Protein AF-A0AAI8BE90-F1 (afdb_monomer)

Solvent-accessible surface area (backbone atoms only — not comparable to full-atom values): 17358 Å² total; per-residue (Å²): 131,84,88,80,75,92,74,86,78,87,84,79,87,85,73,92,76,76,80,70,52,75,71,51,53,95,86,49,49,71,52,74,75,42,80,37,82,96,74,71,30,34,37,30,45,29,74,42,22,45,25,37,36,35,32,60,51,100,87,66,49,79,80,46,78,43,82,76,45,76,31,67,56,52,53,52,54,41,48,54,37,39,74,72,71,39,55,44,61,59,28,13,56,73,58,64,44,57,59,70,58,21,54,55,49,50,64,72,71,40,87,81,83,62,68,67,52,73,66,56,48,51,54,53,52,51,54,51,48,52,41,39,70,74,27,60,81,93,46,14,60,59,51,26,37,70,76,37,51,67,58,50,54,50,36,59,69,56,40,38,71,61,44,53,53,55,46,57,73,57,46,58,80,68,74,63,57,72,64,64,55,51,51,46,48,52,36,38,53,51,25,42,54,57,42,65,70,37,81,77,72,50,73,40,38,58,68,55,30,54,52,55,47,20,70,90,48,98,60,78,57,75,60,70,84,38,68,69,52,50,50,51,43,55,76,64,34,56,55,68,68,61,43,50,52,56,44,49,53,53,46,54,64,73,43,60,73,52,95,59,88,42,74,66,57,50,25,60,76,68,72,50,63,72,91,75,55,53,72,68,58,49,50,53,50,52,54,53,61,66,49,86,88,94

Organism: NCBI:txid342113

pLDDT: mean 80.42, std 15.87, range [28.69, 95.19]

Nearest PDB structures (foldseek):
  6em1-assembly1_5  TM=5.873E-01  e=5.310E-01  Saccharomyces cerevisiae S288C
  6en7-assembly1_A  TM=5.658E-01  e=1.304E+00  Saccharomyces cerevisiae
  5a9q-assembly1_7  TM=5.787E-01  e=2.460E+00  Homo sapiens
  7fik-assembly1_h  TM=5.485E-01  e=2.594E+00  Xenopus laevis
  5vhf-assembly1_Y  TM=2.271E-01  e=8.751E+00  Homo sapiens

Structure (mmCIF, N/CA/C/O backbone):
data_AF-A0AAI8BE90-F1
#
_entry.id   AF-A0AAI8BE90-F1
#
loop_
_atom_site.group_PDB
_atom_site.id
_atom_site.type_symbol
_atom_site.label_atom_id
_atom_site.label_alt_id
_atom_site.label_comp_id
_atom_site.label_asym_id
_atom_site.label_entity_id
_atom_site.label_seq_id
_atom_site.pdbx_PDB_ins_code
_atom_site.Cartn_x
_atom_site.Cartn_y
_atom_site.Cartn_z
_atom_site.occupancy
_atom_site.B_iso_or_equiv
_atom_site.auth_seq_id
_atom_site.auth_comp_id
_atom_site.auth_asym_id
_atom_site.auth_atom_id
_atom_site.pdbx_PDB_model_num
ATOM 1 N N . MET A 1 1 ? 13.732 -45.226 9.144 1.00 36.88 1 MET A N 1
ATOM 2 C CA . MET A 1 1 ? 13.270 -46.552 8.682 1.00 36.88 1 MET A CA 1
ATOM 3 C C . MET A 1 1 ? 11.913 -46.783 9.321 1.00 36.88 1 MET A C 1
ATOM 5 O O . MET A 1 1 ? 11.859 -46.588 10.532 1.00 36.88 1 MET A O 1
ATOM 9 N N . PRO A 1 2 ? 10.829 -47.090 8.588 1.00 35.31 2 PRO A N 1
ATOM 10 C CA . PRO A 1 2 ? 10.709 -47.495 7.174 1.00 35.31 2 PRO A CA 1
ATOM 11 C C . PRO A 1 2 ? 10.565 -46.255 6.263 1.00 35.31 2 PRO A C 1
ATOM 13 O O . PRO A 1 2 ? 10.204 -45.191 6.750 1.00 35.31 2 PRO A O 1
ATOM 16 N N . ASP A 1 3 ? 10.976 -46.180 5.001 1.00 34.34 3 ASP A N 1
ATOM 17 C CA . ASP A 1 3 ? 11.037 -47.109 3.864 1.00 34.34 3 ASP A CA 1
ATOM 18 C C . ASP A 1 3 ? 9.672 -47.415 3.226 1.00 34.34 3 ASP A C 1
ATOM 20 O O . ASP A 1 3 ? 8.989 -48.372 3.572 1.00 34.34 3 ASP A O 1
ATOM 24 N N . HIS A 1 4 ? 9.277 -46.557 2.278 1.00 30.44 4 HIS A N 1
ATOM 25 C CA . HIS A 1 4 ? 8.306 -46.883 1.238 1.00 30.44 4 HIS A CA 1
ATOM 26 C C . HIS A 1 4 ? 8.677 -46.177 -0.073 1.00 30.44 4 HIS A C 1
ATOM 28 O O . HIS A 1 4 ? 8.283 -45.049 -0.355 1.00 30.44 4 HIS A O 1
ATOM 34 N N . ALA A 1 5 ? 9.442 -46.918 -0.871 1.00 28.80 5 ALA A N 1
ATOM 35 C CA . ALA A 1 5 ? 9.150 -47.217 -2.267 1.00 28.80 5 ALA A CA 1
ATOM 36 C C . ALA A 1 5 ? 8.879 -46.035 -3.217 1.00 28.80 5 ALA A C 1
ATOM 38 O O . ALA A 1 5 ? 7.747 -45.613 -3.456 1.00 28.80 5 ALA A O 1
ATOM 39 N N . SER A 1 6 ? 9.948 -45.649 -3.911 1.00 36.47 6 SER A N 1
ATOM 40 C CA . SER A 1 6 ? 10.039 -45.646 -5.375 1.00 36.47 6 SER A CA 1
ATOM 41 C C . SER A 1 6 ? 8.781 -46.152 -6.101 1.00 36.47 6 SER A C 1
ATOM 43 O O . SER A 1 6 ? 8.619 -47.346 -6.351 1.00 36.47 6 SER A O 1
ATOM 45 N N . ARG A 1 7 ? 7.912 -45.232 -6.526 1.00 29.09 7 ARG A N 1
ATOM 46 C CA . ARG A 1 7 ? 6.954 -45.480 -7.610 1.00 29.09 7 ARG A CA 1
ATOM 47 C C . ARG A 1 7 ? 7.313 -44.596 -8.789 1.00 29.09 7 ARG A C 1
ATOM 49 O O . ARG A 1 7 ? 6.856 -43.464 -8.910 1.00 29.09 7 ARG A O 1
ATOM 56 N N . GLY A 1 8 ? 8.130 -45.158 -9.676 1.00 34.59 8 GLY A N 1
ATOM 57 C CA . GLY A 1 8 ? 8.221 -44.678 -11.043 1.00 34.59 8 GLY A CA 1
ATOM 58 C C . GLY A 1 8 ? 6.841 -44.754 -11.693 1.00 34.59 8 GLY A C 1
ATOM 59 O O . GLY A 1 8 ? 6.228 -45.818 -11.739 1.00 34.59 8 GLY A O 1
ATOM 60 N N . ARG A 1 9 ? 6.358 -43.625 -12.206 1.00 30.97 9 ARG A N 1
ATOM 61 C CA . ARG A 1 9 ? 5.299 -43.601 -13.212 1.00 30.97 9 ARG A CA 1
ATOM 62 C C . ARG A 1 9 ? 5.909 -43.115 -14.517 1.00 30.97 9 ARG A C 1
ATOM 64 O O . ARG A 1 9 ? 6.047 -41.922 -14.757 1.00 30.97 9 ARG A O 1
ATOM 71 N N . ARG A 1 10 ? 6.297 -44.089 -15.344 1.00 34.06 10 ARG A N 1
ATOM 72 C CA . ARG A 1 10 ? 6.271 -43.943 -16.801 1.00 34.06 10 ARG A CA 1
ATOM 73 C C . ARG A 1 10 ? 4.798 -43.863 -17.195 1.00 34.06 10 ARG A C 1
ATOM 75 O O . ARG A 1 10 ? 4.020 -44.696 -16.739 1.00 34.06 10 ARG A O 1
ATOM 82 N N . GLY A 1 11 ? 4.433 -42.882 -18.010 1.00 28.69 11 GLY A N 1
ATOM 83 C CA . GLY A 1 11 ? 3.082 -42.779 -18.561 1.00 28.69 11 GLY A CA 1
ATOM 84 C C . GLY A 1 11 ? 2.596 -41.345 -18.710 1.00 28.69 11 GLY A C 1
ATOM 85 O O . GLY A 1 11 ? 1.702 -40.933 -17.987 1.00 28.69 11 GLY A O 1
ATOM 86 N N . ALA A 1 12 ? 3.198 -40.609 -19.643 1.00 32.50 12 ALA A N 1
ATOM 87 C CA . ALA A 1 12 ? 2.554 -39.513 -20.368 1.00 32.50 12 ALA A CA 1
ATOM 88 C C . ALA A 1 12 ? 3.349 -39.262 -21.661 1.00 32.50 12 ALA A C 1
ATOM 90 O O . ALA A 1 12 ? 3.895 -38.186 -21.892 1.00 32.50 12 ALA A O 1
ATOM 91 N N . ASP A 1 13 ? 3.474 -40.311 -22.478 1.00 37.03 13 ASP A N 1
ATOM 92 C CA . ASP A 1 13 ? 3.663 -40.125 -23.913 1.00 37.03 13 ASP A CA 1
ATOM 93 C C . ASP A 1 13 ? 2.278 -39.788 -24.472 1.00 37.03 13 ASP A C 1
ATOM 95 O O . ASP A 1 13 ? 1.331 -40.550 -24.277 1.00 37.03 13 ASP A O 1
ATOM 99 N N . GLY A 1 14 ? 2.120 -38.592 -25.035 1.00 32.66 14 GLY A N 1
ATOM 100 C CA . GLY A 1 14 ? 0.795 -38.105 -25.427 1.00 32.66 14 GLY A CA 1
ATOM 101 C C . GLY A 1 14 ? 0.579 -36.602 -25.315 1.00 32.66 14 GLY A C 1
ATOM 102 O O . GLY A 1 14 ? -0.479 -36.185 -24.859 1.00 32.66 14 GLY A O 1
ATOM 103 N N . ARG A 1 15 ? 1.577 -35.800 -25.709 1.00 34.59 15 ARG A N 1
ATOM 104 C CA . ARG A 1 15 ? 1.440 -34.615 -26.582 1.00 34.59 15 ARG A CA 1
ATOM 105 C C . ARG A 1 15 ? 2.752 -33.831 -26.601 1.00 34.59 15 ARG A C 1
ATOM 107 O O . ARG A 1 15 ? 3.031 -32.997 -25.742 1.00 34.59 15 ARG A O 1
ATOM 114 N N . ARG A 1 16 ? 3.547 -34.065 -27.652 1.00 41.44 16 ARG A N 1
ATOM 115 C CA . ARG A 1 16 ? 4.570 -33.131 -28.147 1.00 41.44 16 ARG A CA 1
ATOM 116 C C . ARG A 1 16 ? 3.883 -31.851 -28.663 1.00 41.44 16 ARG A C 1
ATOM 118 O O . ARG A 1 16 ? 3.911 -31.560 -29.851 1.00 41.44 16 ARG A O 1
ATOM 125 N N . GLU A 1 17 ? 3.224 -31.084 -27.799 1.00 41.12 17 GLU A N 1
ATOM 126 C CA . GLU A 1 17 ? 2.626 -29.796 -28.174 1.00 41.12 17 GLU A CA 1
ATOM 127 C C . GLU A 1 17 ? 3.685 -28.681 -28.063 1.00 41.12 17 GLU A C 1
ATOM 129 O O . GLU A 1 17 ? 3.895 -28.041 -27.026 1.00 41.12 17 GLU A O 1
ATOM 134 N N . ALA A 1 18 ? 4.410 -28.538 -29.179 1.00 45.31 18 ALA A N 1
ATOM 135 C CA . ALA A 1 18 ? 5.251 -27.429 -29.630 1.00 45.31 18 ALA A CA 1
ATOM 136 C C . ALA A 1 18 ? 5.768 -26.461 -28.543 1.00 45.31 18 ALA A C 1
ATOM 138 O O . ALA A 1 18 ? 5.161 -25.450 -28.167 1.00 45.31 18 ALA A O 1
ATOM 139 N N . LEU A 1 19 ? 6.995 -26.727 -28.099 1.00 50.78 19 LEU A N 1
ATOM 140 C CA . LEU A 1 19 ? 7.864 -25.778 -27.402 1.00 50.78 19 LEU A CA 1
ATOM 141 C C . LEU A 1 19 ? 8.939 -25.237 -28.349 1.00 50.78 19 LEU A C 1
ATOM 143 O O . LEU A 1 19 ? 10.120 -25.182 -28.018 1.00 50.78 19 LEU A O 1
ATOM 147 N N . THR A 1 20 ? 8.552 -24.818 -29.549 1.00 57.44 20 THR A N 1
ATOM 148 C CA . THR A 1 20 ? 9.517 -24.357 -30.547 1.00 57.44 20 THR A CA 1
ATOM 149 C C . THR A 1 20 ? 9.872 -22.896 -30.292 1.00 57.44 20 THR A C 1
ATOM 151 O O . THR A 1 20 ? 9.371 -21.975 -30.937 1.00 57.44 20 THR A O 1
ATOM 154 N N . GLY A 1 21 ? 10.760 -22.648 -29.326 1.00 64.06 21 GLY A N 1
ATOM 155 C CA . GLY A 1 21 ? 11.560 -21.426 -29.402 1.00 64.06 21 GLY A CA 1
ATOM 156 C C . GLY A 1 21 ? 12.238 -21.375 -30.780 1.00 64.06 21 GLY A C 1
ATOM 157 O O . GLY A 1 21 ? 12.597 -22.422 -31.307 1.00 64.06 21 GLY A O 1
ATOM 158 N N . LYS A 1 22 ? 12.412 -20.197 -31.390 1.00 82.25 22 LYS A N 1
ATOM 159 C CA . LYS A 1 22 ? 12.878 -20.081 -32.791 1.00 82.25 22 LYS A CA 1
ATOM 160 C C . LYS A 1 22 ? 14.209 -20.791 -33.111 1.00 82.25 22 LYS A C 1
ATOM 162 O O . LYS A 1 22 ? 14.503 -21.005 -34.277 1.00 82.25 22 LYS A O 1
ATOM 167 N N . LEU A 1 23 ? 15.019 -21.127 -32.102 1.00 86.19 23 LEU A N 1
ATOM 168 C CA . LEU A 1 23 ? 16.282 -21.871 -32.249 1.00 86.19 23 LEU A CA 1
ATOM 169 C C . LEU A 1 23 ? 16.210 -23.335 -31.770 1.00 86.19 23 LEU A C 1
ATOM 171 O O . LEU A 1 23 ? 17.255 -23.960 -31.549 1.00 86.19 23 LEU A O 1
ATOM 175 N N . HIS A 1 24 ? 15.003 -23.845 -31.531 1.00 86.69 24 HIS A N 1
ATOM 176 C CA . HIS A 1 24 ? 14.739 -25.239 -31.189 1.00 86.69 24 HIS A CA 1
ATOM 177 C C . HIS A 1 24 ? 14.898 -26.121 -32.432 1.00 86.69 24 HIS A C 1
ATOM 179 O O . HIS A 1 24 ? 14.513 -25.728 -33.530 1.00 86.69 24 HIS A O 1
ATOM 185 N N . ARG A 1 25 ? 15.505 -27.287 -32.246 1.00 88.19 25 ARG A N 1
ATOM 186 C CA . ARG A 1 25 ? 15.774 -28.314 -33.255 1.00 88.19 25 ARG A CA 1
ATOM 187 C C . ARG A 1 25 ? 15.107 -29.609 -32.811 1.00 88.19 25 ARG A C 1
ATOM 189 O O . ARG A 1 25 ? 14.915 -29.798 -31.617 1.00 88.19 25 ARG A O 1
ATOM 196 N N . ASP A 1 26 ? 14.867 -30.533 -33.731 1.00 84.38 26 ASP A N 1
ATOM 197 C CA . ASP A 1 26 ? 14.163 -31.790 -33.424 1.00 84.38 26 ASP A CA 1
ATOM 198 C C . ASP A 1 26 ? 14.888 -32.673 -32.396 1.00 84.38 26 ASP A C 1
ATOM 200 O O . ASP A 1 26 ? 14.259 -33.432 -31.665 1.00 84.38 26 ASP A O 1
ATOM 204 N N . ALA A 1 27 ? 16.215 -32.548 -32.310 1.00 85.94 27 ALA A N 1
ATOM 205 C CA . ALA A 1 27 ? 17.033 -33.238 -31.314 1.00 85.94 27 ALA A CA 1
ATOM 206 C C . ALA A 1 27 ? 17.027 -32.558 -29.929 1.00 85.94 27 ALA A C 1
ATOM 208 O O . ALA A 1 27 ? 17.604 -33.095 -28.981 1.00 85.94 27 ALA A O 1
ATOM 209 N N . ASP A 1 28 ? 16.438 -31.365 -29.798 1.00 85.94 28 ASP A N 1
ATOM 210 C CA . ASP A 1 28 ? 16.412 -30.654 -28.529 1.00 85.94 28 ASP A CA 1
ATOM 211 C C . ASP A 1 28 ? 15.308 -31.199 -27.623 1.00 85.94 28 ASP A C 1
ATOM 213 O O . ASP A 1 28 ? 14.119 -31.106 -27.912 1.00 85.94 28 ASP A O 1
ATOM 217 N N . ASN A 1 29 ? 15.707 -31.674 -26.450 1.00 85.62 29 ASN A N 1
ATOM 218 C CA . ASN A 1 29 ? 14.791 -32.179 -25.437 1.00 85.62 29 ASN A CA 1
ATOM 219 C C . ASN A 1 29 ? 14.757 -31.273 -24.203 1.00 85.62 29 ASN A C 1
ATOM 221 O O . ASN A 1 29 ? 15.692 -30.499 -23.944 1.00 85.62 29 ASN A O 1
ATOM 225 N N . PHE A 1 30 ? 13.656 -31.363 -23.459 1.00 85.50 30 PHE A N 1
ATOM 226 C CA . PHE A 1 30 ? 13.519 -30.780 -22.127 1.00 85.50 30 PHE A CA 1
ATOM 227 C C . PHE A 1 30 ? 14.153 -31.696 -21.089 1.00 85.50 30 PHE A C 1
ATOM 229 O O . PHE A 1 30 ? 13.992 -32.913 -21.151 1.00 85.50 30 PHE A O 1
ATOM 236 N N . GLY A 1 31 ? 14.873 -31.098 -20.144 1.00 84.62 31 GLY A N 1
ATOM 237 C CA . GLY A 1 31 ? 15.351 -31.803 -18.964 1.00 84.62 31 GLY A CA 1
ATOM 238 C C . GLY A 1 31 ? 14.239 -32.040 -17.943 1.00 84.62 31 GLY A C 1
ATOM 239 O O . GLY A 1 31 ? 13.083 -31.645 -18.128 1.00 84.62 31 GLY A O 1
ATOM 240 N N . GLU A 1 32 ? 14.616 -32.646 -16.823 1.00 85.44 32 GLU A N 1
ATOM 241 C CA . GLU A 1 32 ? 13.702 -32.920 -15.716 1.00 85.44 32 GLU A CA 1
ATOM 242 C C . GLU A 1 32 ? 13.056 -31.643 -15.154 1.00 85.44 32 GLU A C 1
ATOM 244 O O . GLU A 1 32 ? 13.669 -30.570 -15.086 1.00 85.44 32 GLU A O 1
ATOM 249 N N . LEU A 1 33 ? 11.791 -31.768 -14.745 1.00 86.00 33 LEU A N 1
ATOM 250 C CA . LEU A 1 33 ? 11.051 -30.701 -14.082 1.00 86.00 33 LEU A CA 1
ATOM 251 C C . LEU A 1 33 ? 11.535 -30.549 -12.640 1.00 86.00 33 LEU A C 1
ATOM 253 O O . LEU A 1 33 ? 11.494 -31.490 -11.855 1.00 86.00 33 LEU A O 1
ATOM 257 N N . ARG A 1 34 ? 11.926 -29.329 -12.272 1.00 89.38 34 ARG A N 1
ATOM 258 C CA . ARG A 1 34 ? 12.364 -28.980 -10.916 1.00 89.38 34 ARG A CA 1
ATOM 259 C C . ARG A 1 34 ? 11.335 -28.077 -10.253 1.00 89.38 34 ARG A C 1
ATOM 261 O O . ARG A 1 34 ? 10.998 -27.030 -10.806 1.00 89.38 34 ARG A O 1
ATOM 268 N N . PHE A 1 35 ? 10.834 -28.465 -9.085 1.00 85.50 35 PHE A N 1
ATOM 269 C CA . PHE A 1 35 ? 9.878 -27.653 -8.334 1.00 85.50 35 PHE A CA 1
ATOM 270 C C . PHE A 1 35 ? 10.575 -26.481 -7.633 1.00 85.50 35 PHE A C 1
ATOM 272 O O . PHE A 1 35 ? 11.641 -26.643 -7.044 1.00 85.50 35 PHE A O 1
ATOM 279 N N . GLN A 1 36 ? 9.972 -25.294 -7.699 1.00 83.75 36 GLN A N 1
ATOM 280 C CA . GLN A 1 36 ? 10.456 -24.089 -7.036 1.00 83.75 36 GLN A CA 1
ATOM 281 C C . GLN A 1 36 ? 9.448 -23.641 -5.971 1.00 83.75 36 GLN A C 1
ATOM 283 O O . GLN A 1 36 ? 8.445 -22.992 -6.283 1.00 83.75 36 GLN A O 1
ATOM 288 N N . GLU A 1 37 ? 9.754 -23.943 -4.707 1.00 74.25 37 GLU A N 1
ATOM 289 C CA . GLU A 1 37 ? 8.869 -23.707 -3.555 1.00 74.25 37 GLU A CA 1
ATOM 290 C C . GLU A 1 37 ? 8.387 -22.253 -3.453 1.00 74.25 37 GLU A C 1
ATOM 292 O O . GLU A 1 37 ? 7.195 -22.002 -3.304 1.00 74.25 37 GLU A O 1
ATOM 297 N N . GLY A 1 38 ? 9.283 -21.277 -3.640 1.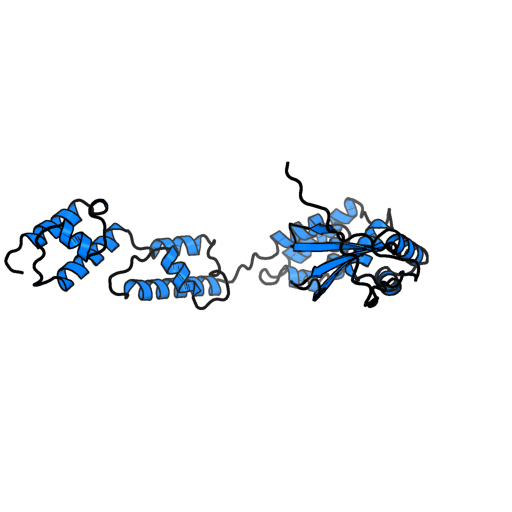00 72.38 38 GLY A N 1
ATOM 298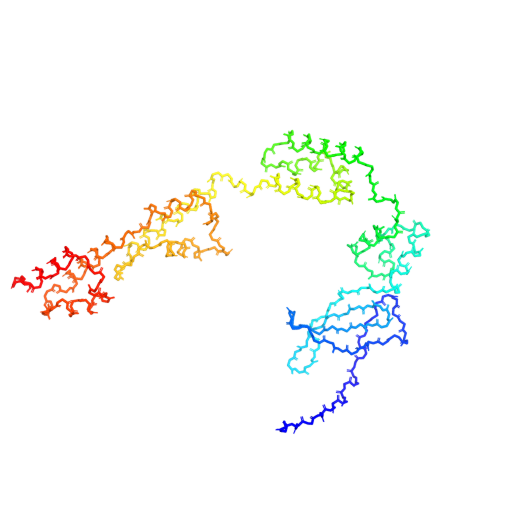 C CA . GLY A 1 38 ? 8.949 -19.853 -3.507 1.00 72.38 38 GLY A CA 1
ATOM 299 C C . GLY A 1 38 ? 7.986 -19.297 -4.565 1.00 72.38 38 GLY A C 1
ATOM 300 O O . GLY A 1 38 ? 7.439 -18.212 -4.376 1.00 72.38 38 GLY A O 1
ATOM 301 N N . SER A 1 39 ? 7.774 -19.997 -5.685 1.00 75.00 39 SER A N 1
ATOM 302 C CA . SER A 1 39 ? 6.855 -19.560 -6.749 1.00 75.00 39 SER A CA 1
ATOM 303 C C . SER A 1 39 ? 5.673 -20.512 -6.969 1.00 75.00 39 SER A C 1
ATOM 305 O O . SER A 1 39 ? 4.716 -20.142 -7.664 1.00 75.00 39 SER A O 1
ATOM 307 N N . GLY A 1 40 ? 5.725 -21.716 -6.385 1.00 79.50 40 GLY A N 1
ATOM 308 C CA . GLY A 1 40 ? 4.774 -22.797 -6.642 1.00 79.50 40 GLY A CA 1
ATOM 309 C C . GLY A 1 40 ? 4.766 -23.219 -8.113 1.00 79.50 40 GLY A C 1
ATOM 310 O O . GLY A 1 40 ? 3.707 -23.503 -8.670 1.00 79.50 40 GLY A O 1
ATOM 311 N N . ARG A 1 41 ? 5.917 -23.145 -8.793 1.00 88.25 41 ARG A N 1
ATOM 312 C CA . ARG A 1 41 ? 6.051 -23.473 -10.220 1.00 88.25 41 ARG A CA 1
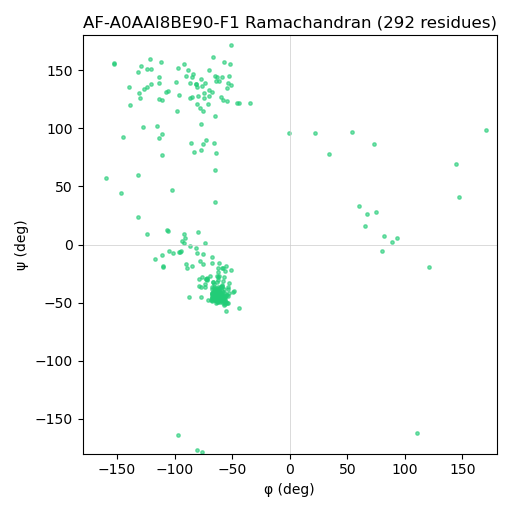ATOM 313 C C . ARG A 1 41 ? 7.106 -24.544 -10.421 1.00 88.25 41 ARG A C 1
ATOM 315 O O . ARG A 1 41 ? 8.097 -24.587 -9.699 1.00 88.25 41 ARG A O 1
ATOM 322 N N . TYR A 1 42 ? 6.934 -25.337 -11.467 1.00 87.62 42 TYR A N 1
ATOM 323 C CA . TYR A 1 42 ? 7.989 -26.198 -11.979 1.00 87.62 42 TYR A CA 1
ATOM 324 C C . TYR A 1 42 ? 8.795 -25.439 -13.028 1.00 87.62 42 TYR A C 1
ATOM 326 O O . TYR A 1 42 ? 8.253 -24.616 -13.769 1.00 87.62 42 TYR A O 1
ATOM 334 N N . VAL A 1 43 ? 10.094 -25.692 -13.089 1.00 89.69 43 VAL A N 1
ATOM 335 C CA . VAL A 1 43 ? 11.006 -25.122 -14.079 1.00 89.69 43 VAL A CA 1
ATOM 336 C C . VAL A 1 43 ? 11.749 -26.258 -14.763 1.00 89.69 43 VAL A C 1
ATOM 338 O O . VAL A 1 43 ? 12.260 -27.153 -14.097 1.00 89.69 43 VAL A O 1
ATOM 341 N N . THR A 1 44 ? 11.828 -26.207 -16.087 1.00 89.12 44 THR A N 1
ATOM 342 C CA . THR A 1 44 ? 12.657 -27.106 -16.895 1.00 89.12 44 THR A CA 1
ATOM 343 C C . THR A 1 44 ? 13.460 -26.293 -17.903 1.00 89.12 44 THR A C 1
ATOM 345 O O . THR A 1 44 ? 13.021 -25.234 -18.371 1.00 89.12 44 THR A O 1
ATOM 348 N N . ASP A 1 45 ? 14.647 -26.790 -18.226 1.00 89.19 45 ASP A N 1
ATOM 349 C CA . ASP A 1 45 ? 15.513 -26.226 -19.249 1.00 89.19 45 ASP A CA 1
ATOM 350 C C . ASP A 1 45 ? 15.487 -27.111 -20.490 1.00 89.19 45 ASP A C 1
ATOM 352 O O . ASP A 1 45 ? 15.662 -28.327 -20.418 1.00 89.19 45 ASP A O 1
ATOM 356 N N . CYS A 1 46 ? 15.305 -26.488 -21.648 1.00 88.06 46 CYS A N 1
ATOM 357 C CA . CYS A 1 46 ? 15.525 -27.133 -22.929 1.00 88.06 46 CYS A CA 1
ATOM 358 C C . CYS A 1 46 ? 16.997 -27.035 -23.317 1.00 88.06 46 CYS A C 1
ATOM 360 O O . CYS A 1 46 ? 17.631 -25.988 -23.162 1.00 88.06 46 CYS A O 1
ATOM 362 N N . THR A 1 47 ? 17.510 -28.079 -23.952 1.00 87.88 47 THR A N 1
ATOM 363 C CA . THR A 1 47 ? 18.827 -28.093 -24.615 1.00 87.88 47 THR A CA 1
ATOM 364 C C . THR A 1 47 ? 18.971 -27.033 -25.722 1.00 87.88 47 THR A C 1
ATOM 366 O O . THR A 1 47 ? 20.084 -26.576 -26.005 1.00 87.88 47 THR A O 1
ATOM 369 N N . CYS A 1 48 ? 17.860 -26.514 -26.266 1.00 85.44 48 CYS A N 1
ATOM 370 C CA . CYS A 1 48 ? 17.875 -25.332 -27.136 1.00 85.44 48 CYS A CA 1
ATOM 371 C C . CYS A 1 48 ? 18.275 -24.035 -26.401 1.00 85.44 48 CYS A C 1
ATOM 373 O O . CYS A 1 48 ? 18.547 -23.007 -27.025 1.00 85.44 48 CYS A O 1
ATOM 375 N N . GLY A 1 49 ? 18.333 -24.077 -25.070 1.00 85.62 49 GLY A N 1
ATOM 376 C CA . GLY A 1 49 ? 18.651 -22.971 -24.182 1.00 85.62 49 GLY A CA 1
ATOM 377 C C . GLY A 1 49 ? 17.428 -22.206 -23.680 1.00 85.62 49 GLY A C 1
ATOM 378 O O . GLY A 1 49 ? 17.606 -21.180 -23.042 1.00 85.62 49 GLY A O 1
ATOM 379 N N . VAL A 1 50 ? 16.196 -22.627 -23.958 1.00 89.31 50 VAL A N 1
ATOM 380 C CA . VAL A 1 50 ? 15.009 -21.973 -23.381 1.00 89.31 50 VAL A CA 1
ATOM 381 C C . VAL A 1 50 ? 14.703 -22.579 -22.016 1.00 89.31 50 VAL A C 1
ATOM 383 O O . VAL A 1 50 ? 14.503 -23.784 -21.916 1.00 89.31 50 VAL A O 1
ATOM 386 N N . SER A 1 51 ? 14.594 -21.736 -20.991 1.00 88.94 51 SER A N 1
ATOM 387 C CA . SER A 1 51 ? 14.078 -22.136 -19.678 1.00 88.94 51 SER A CA 1
ATOM 388 C C . SER A 1 51 ? 12.600 -21.786 -19.588 1.00 88.94 51 SER A C 1
ATOM 390 O O . SER A 1 51 ? 12.201 -20.640 -19.841 1.00 88.94 51 SER A O 1
ATOM 392 N N . VAL A 1 52 ? 11.781 -22.761 -19.212 1.00 89.69 52 VAL A N 1
ATOM 393 C CA . VAL A 1 52 ? 10.324 -22.634 -19.142 1.00 89.69 52 VAL A CA 1
ATOM 394 C C . VAL A 1 52 ? 9.865 -22.906 -17.723 1.00 89.69 52 VAL A C 1
ATOM 396 O O . VAL A 1 52 ? 10.331 -23.836 -17.076 1.00 89.69 52 VAL A O 1
ATOM 399 N N . SER A 1 53 ? 8.926 -22.093 -17.251 1.00 89.56 53 SER A N 1
ATOM 400 C CA . SER A 1 53 ? 8.256 -22.290 -15.978 1.00 89.56 53 SER A CA 1
ATOM 401 C C . SER A 1 53 ? 6.781 -22.612 -16.181 1.00 89.56 53 SER A C 1
ATOM 403 O O . SER A 1 53 ? 6.053 -21.835 -16.812 1.00 89.56 53 SER A O 1
ATOM 405 N N . VAL A 1 54 ? 6.336 -23.727 -15.610 1.00 90.31 54 VAL A N 1
ATOM 406 C CA . VAL A 1 54 ? 4.985 -24.272 -15.752 1.00 90.31 54 VAL A CA 1
ATOM 407 C C . VAL A 1 54 ? 4.272 -24.393 -14.403 1.00 90.31 54 VAL A C 1
ATOM 409 O O . VAL A 1 54 ? 4.908 -24.563 -13.362 1.00 90.31 54 VAL A O 1
ATOM 412 N N . ARG A 1 55 ? 2.945 -24.296 -14.422 1.00 84.88 55 ARG A N 1
ATOM 413 C CA . ARG A 1 55 ? 2.055 -24.743 -13.347 1.00 84.88 55 ARG A CA 1
ATOM 414 C C . ARG A 1 55 ? 1.227 -25.908 -13.852 1.00 84.88 55 ARG A C 1
ATOM 416 O O . ARG A 1 55 ? 0.772 -25.867 -14.996 1.00 84.88 55 ARG A O 1
ATOM 423 N N . VAL A 1 56 ? 1.059 -26.893 -12.983 1.00 82.88 56 VAL A N 1
ATOM 424 C CA . VAL A 1 56 ? 0.259 -28.090 -13.226 1.00 82.88 56 VAL A CA 1
ATOM 425 C C . VAL A 1 56 ? -0.950 -28.088 -12.300 1.00 82.88 56 VAL A C 1
ATOM 427 O O . VAL A 1 56 ? -0.853 -27.570 -11.184 1.00 82.88 56 VAL A O 1
ATOM 430 N N . ASP A 1 57 ? -2.084 -28.583 -12.779 1.00 79.12 57 ASP A N 1
ATOM 431 C CA . ASP A 1 57 ? -3.283 -28.791 -11.968 1.00 79.12 57 ASP A CA 1
ATOM 432 C C . ASP A 1 57 ? -3.188 -30.092 -11.147 1.00 79.12 57 ASP A C 1
ATOM 434 O O . ASP A 1 57 ? -2.156 -30.768 -11.138 1.00 79.12 57 ASP A O 1
ATOM 438 N N . CYS A 1 58 ? -4.255 -30.418 -10.414 1.00 74.56 58 CYS A N 1
ATOM 439 C CA . CYS A 1 58 ? -4.334 -31.621 -9.581 1.00 74.56 58 CYS A CA 1
ATOM 440 C C . CYS A 1 58 ? -4.225 -32.926 -10.388 1.00 74.56 58 CYS A C 1
ATOM 442 O O . CYS A 1 58 ? -3.797 -33.936 -9.835 1.00 74.56 58 CYS A O 1
ATOM 444 N N . ASP A 1 59 ? -4.550 -32.880 -11.680 1.00 76.81 59 ASP A N 1
ATOM 445 C CA . ASP A 1 59 ? -4.473 -34.006 -12.611 1.00 76.81 59 ASP A CA 1
ATOM 446 C C . ASP A 1 59 ? -3.113 -34.065 -13.334 1.00 76.81 59 ASP A C 1
ATOM 448 O O . ASP A 1 59 ? -2.864 -34.948 -14.154 1.00 76.81 59 ASP A O 1
ATOM 452 N N . GLY A 1 60 ? -2.198 -33.141 -13.015 1.00 70.25 60 GLY A N 1
ATOM 453 C CA . GLY A 1 60 ? -0.864 -33.056 -13.605 1.00 70.25 60 GLY A CA 1
ATOM 454 C C . GLY A 1 60 ? -0.817 -32.340 -14.958 1.00 70.25 60 GLY A C 1
ATOM 455 O O . GLY A 1 60 ? 0.249 -32.296 -15.579 1.00 70.25 60 GLY A O 1
ATOM 456 N N . ASN A 1 61 ? -1.917 -31.739 -15.416 1.00 77.69 61 ASN A N 1
ATOM 457 C CA . ASN A 1 61 ? -1.964 -31.029 -16.690 1.00 77.69 61 ASN A CA 1
ATOM 458 C C . ASN A 1 61 ? -1.398 -29.616 -16.561 1.00 77.69 61 ASN A C 1
ATOM 460 O O . ASN A 1 61 ? -1.683 -28.878 -15.617 1.00 77.69 61 ASN A O 1
ATOM 464 N N . VAL A 1 62 ? -0.611 -29.198 -17.553 1.00 81.00 62 VAL A N 1
ATOM 465 C CA . VAL A 1 62 ? -0.026 -27.854 -17.587 1.00 81.00 62 VAL A CA 1
ATOM 466 C C . VAL A 1 62 ? -1.086 -26.820 -17.974 1.00 81.00 62 VAL A C 1
ATOM 468 O O . VAL A 1 62 ? -1.528 -26.800 -19.118 1.00 81.00 62 VAL A O 1
ATOM 471 N N . PHE A 1 63 ? -1.421 -25.897 -17.066 1.00 81.06 63 PHE A N 1
ATOM 472 C CA . PHE A 1 63 ? -2.406 -24.832 -17.329 1.00 81.06 63 PHE A CA 1
ATOM 473 C C . PHE A 1 63 ? -1.804 -23.418 -17.444 1.00 81.06 63 PHE A C 1
ATOM 475 O O . PHE A 1 63 ? -2.431 -22.519 -17.999 1.00 81.06 63 PHE A O 1
ATOM 482 N N . ASP A 1 64 ? -0.587 -23.176 -16.939 1.00 81.56 64 ASP A N 1
ATOM 483 C CA . ASP A 1 64 ? 0.110 -21.887 -17.106 1.00 81.56 64 ASP A CA 1
ATOM 484 C C . ASP A 1 64 ? 1.589 -22.107 -17.405 1.00 81.56 64 ASP A C 1
ATOM 486 O O . ASP A 1 64 ? 2.327 -22.653 -16.587 1.00 81.56 64 ASP A O 1
ATOM 490 N N . ARG A 1 65 ? 2.046 -21.617 -18.559 1.00 83.44 65 ARG A N 1
ATOM 491 C CA . ARG A 1 65 ? 3.400 -21.828 -19.075 1.00 83.44 65 ARG A CA 1
ATOM 492 C C . ARG A 1 65 ? 4.038 -20.517 -19.525 1.00 83.44 65 ARG A C 1
ATOM 494 O O . ARG A 1 65 ? 3.461 -19.764 -20.304 1.00 83.44 65 ARG A O 1
ATOM 501 N N . LYS A 1 66 ? 5.268 -20.248 -19.072 1.00 84.69 66 LYS A N 1
ATOM 502 C CA . LYS A 1 66 ? 6.004 -19.005 -19.373 1.00 84.69 66 LYS A CA 1
ATOM 503 C C . LYS A 1 66 ? 7.479 -19.265 -19.651 1.00 84.69 66 LYS A C 1
ATOM 505 O O . LYS A 1 66 ? 8.139 -19.955 -18.883 1.00 84.69 66 LYS A O 1
ATOM 510 N N . THR A 1 67 ? 8.024 -18.635 -20.689 1.00 85.81 67 THR A N 1
ATOM 511 C CA . THR A 1 67 ? 9.479 -18.562 -20.884 1.00 85.81 67 THR A CA 1
ATOM 512 C C . THR A 1 67 ? 10.089 -17.631 -19.844 1.00 85.81 67 THR A C 1
ATOM 514 O O . THR A 1 67 ? 9.744 -16.445 -19.792 1.00 85.81 67 THR A O 1
ATOM 517 N N . VAL A 1 68 ? 11.000 -18.167 -19.036 1.00 84.88 68 VAL A N 1
ATOM 518 C CA . VAL A 1 68 ? 11.666 -17.448 -17.940 1.00 84.88 68 VAL A CA 1
ATOM 519 C C . VAL A 1 68 ? 13.139 -17.171 -18.219 1.00 84.88 68 VAL A C 1
ATOM 521 O O . VAL A 1 68 ? 13.702 -16.264 -17.612 1.00 84.88 68 VAL A O 1
ATOM 524 N N . GLY A 1 69 ? 13.754 -17.878 -19.171 1.00 85.94 69 GLY A N 1
ATOM 525 C CA . GLY A 1 69 ? 15.172 -17.712 -19.477 1.00 85.94 69 GLY A CA 1
ATOM 526 C C . GLY A 1 69 ? 15.539 -18.059 -20.914 1.00 85.94 69 GLY A C 1
ATOM 527 O O . GLY A 1 69 ? 14.852 -18.830 -21.583 1.00 85.94 69 GLY A O 1
ATOM 528 N N . TYR A 1 70 ? 16.648 -17.467 -21.364 1.00 89.44 70 TYR A N 1
ATOM 529 C CA . TYR A 1 70 ? 17.312 -17.785 -22.624 1.00 89.44 70 TYR A CA 1
ATOM 530 C C . TYR A 1 70 ? 18.805 -18.005 -22.365 1.00 89.44 70 TYR A C 1
ATOM 532 O O . TYR A 1 70 ? 19.493 -17.158 -21.789 1.00 89.44 70 TYR A O 1
ATOM 540 N N . GLY A 1 71 ? 19.292 -19.153 -22.802 1.00 86.81 71 GLY A N 1
ATOM 541 C CA . GLY A 1 71 ? 20.611 -19.689 -22.534 1.00 86.81 71 GLY A CA 1
ATOM 542 C C . GLY A 1 71 ? 21.602 -19.408 -23.654 1.00 86.81 71 GLY A C 1
ATOM 543 O O . GLY A 1 71 ? 21.398 -18.557 -24.526 1.00 86.81 71 GLY A O 1
ATOM 544 N N . ARG A 1 72 ? 22.713 -20.150 -23.624 1.00 86.19 72 ARG A N 1
ATOM 545 C CA . ARG A 1 72 ? 23.907 -19.887 -24.440 1.00 86.19 72 ARG A CA 1
ATOM 546 C C . ARG A 1 72 ? 23.616 -19.801 -25.939 1.00 86.19 72 ARG A C 1
ATOM 548 O O . ARG A 1 72 ? 24.100 -18.874 -26.574 1.00 86.19 72 ARG A O 1
ATOM 555 N N . ARG A 1 73 ? 22.795 -20.701 -26.496 1.00 89.00 73 ARG A N 1
ATOM 556 C CA . ARG A 1 73 ? 22.477 -20.730 -27.938 1.00 89.00 73 ARG A CA 1
ATOM 557 C C . ARG A 1 73 ? 21.844 -19.421 -28.421 1.00 89.00 73 ARG A C 1
ATOM 559 O O . ARG A 1 73 ? 22.303 -18.845 -29.402 1.00 89.00 73 ARG A O 1
ATOM 566 N N . TYR A 1 74 ? 20.858 -18.914 -27.682 1.00 91.31 74 TYR A N 1
ATOM 567 C CA . TYR A 1 74 ? 20.210 -17.635 -27.979 1.00 91.31 74 TYR A CA 1
ATOM 568 C C . TYR A 1 74 ? 21.171 -16.461 -27.800 1.00 91.31 74 TYR A C 1
ATOM 570 O O . TYR A 1 74 ? 21.200 -15.572 -28.646 1.00 91.31 74 TYR A O 1
ATOM 578 N N . LYS A 1 75 ? 22.001 -16.469 -26.746 1.00 88.56 75 LYS A N 1
ATOM 579 C CA . LYS A 1 75 ? 23.022 -15.427 -26.542 1.00 88.56 75 LYS A CA 1
ATOM 580 C C . LYS A 1 75 ? 24.034 -15.382 -27.690 1.00 88.56 75 LYS A C 1
ATOM 582 O O . LYS A 1 75 ? 24.355 -14.298 -28.168 1.00 88.56 75 LYS A O 1
ATOM 587 N N . THR A 1 76 ? 24.516 -16.535 -28.151 1.00 88.81 76 THR A N 1
ATOM 588 C CA . THR A 1 76 ? 25.461 -16.629 -29.273 1.00 88.81 76 THR A CA 1
ATOM 589 C C . THR A 1 76 ? 24.827 -16.161 -30.581 1.00 88.81 76 THR A C 1
ATOM 591 O O . THR A 1 76 ? 25.421 -15.342 -31.277 1.00 88.81 76 THR A O 1
ATOM 594 N N . ALA A 1 77 ? 23.606 -16.608 -30.892 1.00 90.75 77 ALA A N 1
ATOM 595 C CA . ALA A 1 77 ? 22.891 -16.175 -32.093 1.00 90.75 77 ALA A CA 1
ATOM 596 C C . ALA A 1 77 ? 22.618 -14.661 -32.082 1.00 90.75 77 ALA A C 1
ATOM 598 O O . ALA A 1 77 ? 22.854 -13.975 -33.074 1.00 90.75 77 ALA A O 1
ATOM 599 N N . PHE A 1 78 ? 22.205 -14.119 -30.932 1.00 91.69 78 PHE A N 1
ATOM 600 C CA . PHE A 1 78 ? 22.011 -12.682 -30.755 1.00 91.69 78 PHE A CA 1
ATOM 601 C C . PHE A 1 78 ? 23.299 -11.892 -31.008 1.00 91.69 78 PHE A C 1
ATOM 603 O O . PHE A 1 78 ? 23.284 -10.908 -31.745 1.00 91.69 78 PHE A O 1
ATOM 610 N N . ARG A 1 79 ? 24.416 -12.337 -30.417 1.00 88.56 79 ARG A N 1
ATOM 611 C CA . ARG A 1 79 ? 25.740 -11.729 -30.613 1.00 88.56 79 ARG A CA 1
ATOM 612 C C . ARG A 1 79 ? 26.127 -11.705 -32.082 1.00 88.56 79 ARG A C 1
ATOM 614 O O . ARG A 1 79 ? 26.466 -10.643 -32.581 1.00 88.56 79 ARG A O 1
ATOM 621 N N . ALA A 1 80 ? 26.003 -12.835 -32.775 1.00 89.56 80 ALA A N 1
ATOM 622 C CA . ALA A 1 80 ? 26.351 -12.938 -34.188 1.00 89.56 80 ALA A CA 1
ATOM 623 C C . ALA A 1 80 ? 25.555 -11.953 -35.062 1.00 89.56 80 ALA A C 1
ATOM 625 O O . ALA A 1 80 ? 26.137 -11.285 -35.913 1.00 89.56 80 ALA A O 1
ATOM 626 N N . LEU A 1 81 ? 24.245 -11.813 -34.828 1.00 90.62 81 LEU A N 1
ATOM 627 C CA . LEU A 1 81 ? 23.406 -10.859 -35.562 1.00 90.62 81 LEU A CA 1
ATOM 628 C C . LEU A 1 81 ? 23.818 -9.409 -35.295 1.00 90.62 81 LEU A C 1
ATOM 630 O O . LEU A 1 81 ? 23.949 -8.621 -36.229 1.00 90.62 81 LEU A O 1
ATOM 634 N N . VAL A 1 82 ? 24.059 -9.059 -34.029 1.00 87.50 82 VAL A N 1
ATOM 635 C CA . VAL A 1 82 ? 24.487 -7.705 -33.656 1.00 87.50 82 VAL A CA 1
ATOM 636 C C . VAL A 1 82 ? 25.875 -7.383 -34.217 1.00 87.50 82 VAL A C 1
ATOM 638 O O . VAL A 1 82 ? 26.068 -6.292 -34.746 1.00 87.50 82 VAL A O 1
ATOM 641 N N . SER A 1 83 ? 26.819 -8.326 -34.172 1.00 82.44 83 SER A N 1
ATOM 642 C CA . SER A 1 83 ? 28.158 -8.174 -34.760 1.00 82.44 83 SER A CA 1
ATOM 643 C C . SER A 1 83 ? 28.125 -8.003 -36.282 1.00 82.44 83 SER A C 1
ATOM 645 O O . SER A 1 83 ? 28.990 -7.332 -36.829 1.00 82.44 83 SER A O 1
ATOM 647 N N . ARG A 1 84 ? 27.104 -8.537 -36.965 1.00 85.12 84 ARG A N 1
ATOM 648 C CA . ARG A 1 84 ? 26.839 -8.306 -38.399 1.00 85.12 84 ARG A CA 1
ATOM 649 C C . ARG A 1 84 ? 26.138 -6.967 -38.686 1.00 85.12 84 ARG A C 1
ATOM 651 O O . ARG A 1 84 ? 25.656 -6.752 -39.791 1.00 85.12 84 ARG A O 1
ATOM 658 N N . GLY A 1 85 ? 26.039 -6.078 -37.698 1.00 80.94 85 GLY A N 1
ATOM 659 C CA . GLY A 1 85 ? 25.455 -4.742 -37.845 1.00 80.94 85 GLY A CA 1
ATOM 660 C C . GLY A 1 85 ? 23.945 -4.669 -37.603 1.00 80.94 85 GLY A C 1
ATOM 661 O O . GLY A 1 85 ? 23.358 -3.590 -37.700 1.00 80.94 85 GLY A O 1
ATOM 662 N N . MET A 1 86 ? 23.286 -5.776 -37.241 1.00 87.12 86 MET A N 1
ATOM 663 C CA . MET A 1 86 ? 21.852 -5.753 -36.960 1.00 87.12 86 MET A CA 1
ATOM 664 C C . MET A 1 86 ? 21.561 -5.007 -35.652 1.00 87.12 86 MET A C 1
ATOM 666 O O . MET A 1 86 ? 22.164 -5.255 -34.605 1.00 87.12 86 MET A O 1
ATOM 670 N N . ASN A 1 87 ? 20.573 -4.108 -35.668 1.00 84.19 87 ASN A N 1
ATOM 671 C CA . ASN A 1 87 ? 20.156 -3.442 -34.437 1.00 84.19 87 ASN A CA 1
ATOM 672 C C . ASN A 1 87 ? 19.541 -4.446 -33.439 1.00 84.19 87 ASN A C 1
ATOM 674 O O . ASN A 1 87 ? 18.840 -5.382 -33.818 1.00 84.19 87 ASN A O 1
ATOM 678 N N . ALA A 1 88 ? 19.772 -4.230 -32.142 1.00 83.69 88 ALA A N 1
ATOM 679 C CA . ALA A 1 88 ? 19.370 -5.173 -31.094 1.00 83.69 88 ALA A CA 1
ATOM 680 C C . ALA A 1 88 ? 17.869 -5.534 -31.082 1.00 83.69 88 ALA A C 1
ATOM 682 O O . ALA A 1 88 ? 17.558 -6.714 -30.937 1.00 83.69 88 ALA A O 1
ATOM 683 N N . PRO A 1 89 ? 16.910 -4.598 -31.248 1.00 85.38 89 PRO A N 1
ATOM 684 C CA . PRO A 1 89 ? 15.499 -4.971 -31.354 1.00 85.38 89 PRO A CA 1
ATOM 685 C C . PRO A 1 89 ? 15.185 -5.878 -32.551 1.00 85.38 89 PRO A C 1
ATOM 687 O O . PRO A 1 89 ? 14.366 -6.783 -32.405 1.00 85.38 89 PRO A O 1
ATOM 690 N N . ALA A 1 90 ? 15.814 -5.649 -33.708 1.00 85.25 90 ALA A N 1
ATOM 691 C CA . ALA A 1 90 ? 15.667 -6.506 -34.881 1.00 85.25 90 ALA A CA 1
ATOM 692 C C . ALA A 1 90 ? 16.291 -7.885 -34.636 1.00 85.25 90 ALA A C 1
ATOM 694 O O . ALA A 1 90 ? 15.593 -8.881 -34.786 1.00 85.25 90 ALA A O 1
ATOM 695 N N . ALA A 1 91 ? 17.521 -7.934 -34.114 1.00 90.00 91 ALA A N 1
ATOM 696 C CA . ALA A 1 91 ? 18.188 -9.183 -33.742 1.00 90.00 91 ALA A CA 1
ATOM 697 C C . ALA A 1 91 ? 17.371 -9.986 -32.723 1.00 90.00 91 ALA A C 1
ATOM 699 O O . ALA A 1 91 ? 17.274 -11.204 -32.814 1.00 90.00 91 ALA A O 1
ATOM 700 N N . GLY A 1 92 ? 16.726 -9.302 -31.775 1.00 90.19 92 GLY A N 1
ATOM 701 C CA . GLY A 1 92 ? 15.851 -9.935 -30.800 1.00 90.19 92 GLY A CA 1
ATOM 702 C C . GLY A 1 92 ? 14.607 -10.572 -31.422 1.00 90.19 92 GLY A C 1
ATOM 703 O O . GLY A 1 92 ? 14.266 -11.701 -31.081 1.00 90.19 92 GLY A O 1
ATOM 704 N N . ARG A 1 93 ? 13.945 -9.876 -32.356 1.00 90.75 93 ARG A N 1
ATOM 705 C CA . ARG A 1 93 ? 12.801 -10.434 -33.101 1.00 90.75 93 ARG A CA 1
ATOM 706 C C . ARG A 1 93 ? 13.210 -11.613 -33.978 1.00 90.75 93 ARG A C 1
ATOM 708 O O . ARG A 1 93 ? 12.456 -12.585 -34.063 1.00 90.75 93 ARG A O 1
ATOM 715 N N . GLU A 1 94 ? 14.391 -11.531 -34.583 1.00 90.31 94 GLU A N 1
ATOM 716 C CA . GLU A 1 94 ? 14.935 -12.566 -35.459 1.00 90.31 94 GLU A CA 1
ATOM 717 C C . GLU A 1 94 ? 15.008 -13.907 -34.728 1.00 90.31 94 GLU A C 1
ATOM 719 O O . GLU A 1 94 ? 14.393 -14.880 -35.153 1.00 90.31 94 GLU A O 1
ATOM 724 N N . ILE A 1 95 ? 15.604 -13.916 -33.534 1.00 89.81 95 ILE A N 1
ATOM 725 C CA . ILE A 1 95 ? 15.745 -15.127 -32.711 1.00 89.81 95 ILE A CA 1
ATOM 726 C C . ILE A 1 95 ? 14.584 -15.358 -31.732 1.00 89.81 95 ILE A C 1
ATOM 728 O O . ILE A 1 95 ? 14.653 -16.260 -30.905 1.00 89.81 95 ILE A O 1
ATOM 732 N N . GLY A 1 96 ? 13.522 -14.551 -31.779 1.00 87.62 96 GLY A N 1
ATOM 733 C CA . GLY A 1 96 ? 12.305 -14.781 -30.992 1.00 87.62 96 GLY A CA 1
ATOM 734 C C . GLY A 1 96 ? 12.415 -14.448 -29.499 1.00 87.62 96 GLY A C 1
ATOM 735 O O . GLY A 1 96 ? 11.695 -15.029 -28.692 1.00 87.62 96 GLY A O 1
ATOM 736 N N . ILE A 1 97 ? 13.284 -13.508 -29.110 1.00 88.69 97 ILE A N 1
ATOM 737 C CA . ILE A 1 97 ? 13.368 -13.002 -27.731 1.00 88.69 97 ILE A CA 1
ATOM 738 C C . ILE A 1 97 ? 12.588 -11.693 -27.552 1.00 88.69 97 ILE A C 1
ATOM 740 O O . ILE A 1 97 ? 12.445 -10.872 -28.461 1.00 88.69 97 ILE A O 1
ATOM 744 N N . LYS A 1 98 ? 12.107 -11.448 -26.327 1.00 84.44 98 LYS A N 1
ATOM 745 C CA . LYS A 1 98 ? 11.385 -10.212 -25.979 1.00 84.44 98 LYS A CA 1
ATOM 746 C C . LYS A 1 98 ? 12.290 -8.980 -26.131 1.00 84.44 98 LYS A C 1
ATOM 748 O O . LYS A 1 98 ? 13.453 -8.999 -25.733 1.00 84.44 98 LYS A O 1
ATOM 753 N N . LYS A 1 99 ? 11.717 -7.854 -26.581 1.00 82.38 99 LYS A N 1
ATOM 754 C CA . LYS A 1 99 ? 12.416 -6.563 -26.777 1.00 82.38 99 LYS A CA 1
ATOM 755 C C . LYS A 1 99 ? 13.252 -6.125 -25.566 1.00 82.38 99 LYS A C 1
ATOM 757 O O . LYS A 1 99 ? 14.361 -5.634 -25.743 1.00 82.38 99 LYS A O 1
ATOM 762 N N . GLY A 1 100 ? 12.738 -6.302 -24.346 1.00 80.06 100 GLY A N 1
ATOM 763 C CA . GLY A 1 100 ? 13.468 -5.960 -23.117 1.00 80.06 100 GLY A CA 1
ATOM 764 C C . GLY A 1 100 ? 14.737 -6.795 -22.911 1.00 80.06 100 GLY A C 1
ATOM 765 O O . GLY A 1 100 ? 15.769 -6.248 -22.534 1.00 80.06 100 GLY A O 1
ATOM 766 N N . VAL A 1 101 ? 14.683 -8.091 -23.237 1.00 83.56 101 VAL A N 1
ATOM 767 C CA . VAL A 1 101 ? 15.832 -9.010 -23.152 1.00 83.56 101 VAL A CA 1
ATOM 768 C C . VAL A 1 101 ? 16.891 -8.629 -24.185 1.00 83.56 101 VAL A C 1
ATOM 770 O O . VAL A 1 101 ? 18.059 -8.491 -23.838 1.00 83.56 101 VAL A O 1
ATOM 773 N N . ALA A 1 102 ? 16.476 -8.352 -25.424 1.00 86.62 102 ALA A N 1
ATOM 774 C CA . ALA A 1 102 ? 17.376 -7.904 -26.487 1.00 86.62 102 ALA A CA 1
ATOM 775 C C . ALA A 1 102 ? 18.123 -6.607 -26.125 1.00 86.62 102 ALA A C 1
ATOM 777 O O . ALA A 1 102 ? 19.320 -6.472 -26.376 1.00 86.62 102 ALA A O 1
ATOM 778 N N . TRP A 1 103 ? 17.434 -5.654 -25.489 1.00 81.38 103 TRP A N 1
ATOM 779 C CA . TRP A 1 103 ? 18.068 -4.432 -24.988 1.00 81.38 103 TRP A CA 1
ATOM 780 C C . TRP A 1 103 ? 19.086 -4.696 -23.882 1.00 81.38 103 TRP A C 1
ATOM 782 O O . TRP A 1 103 ? 20.152 -4.086 -23.906 1.00 81.38 103 TRP A O 1
ATOM 792 N N . SER A 1 104 ? 18.773 -5.595 -22.944 1.00 80.38 104 SER A N 1
ATOM 793 C CA . SER A 1 104 ? 19.705 -5.996 -21.885 1.00 80.38 104 SER A CA 1
ATOM 794 C C . SER A 1 104 ? 20.972 -6.607 -22.477 1.00 80.38 104 SER A C 1
ATOM 796 O O . SER A 1 104 ? 22.075 -6.170 -22.168 1.00 80.38 104 SER A O 1
ATOM 798 N N . TRP A 1 105 ? 20.823 -7.553 -23.405 1.00 83.25 105 TRP A N 1
ATOM 799 C CA . TRP A 1 105 ? 21.964 -8.229 -24.020 1.00 83.25 105 TRP A CA 1
ATOM 800 C C . TRP A 1 105 ? 22.814 -7.305 -24.885 1.00 83.25 105 TRP A C 1
ATOM 802 O O . TRP A 1 105 ? 24.027 -7.463 -24.906 1.00 83.25 105 TRP A O 1
ATOM 812 N N . LYS A 1 106 ? 22.235 -6.292 -25.542 1.00 78.38 106 LYS A N 1
ATOM 813 C CA . LYS A 1 106 ? 23.032 -5.281 -26.258 1.00 78.38 106 LYS A CA 1
ATOM 814 C C . LYS A 1 106 ? 24.090 -4.635 -25.351 1.00 78.38 106 LYS A C 1
ATOM 816 O O . LYS A 1 106 ? 25.199 -4.383 -25.808 1.00 78.38 106 LYS A O 1
ATOM 821 N N . GLN A 1 107 ? 23.747 -4.380 -24.086 1.00 66.62 107 GLN A N 1
ATOM 822 C CA . GLN A 1 107 ? 24.661 -3.771 -23.114 1.00 66.62 107 GLN A CA 1
ATOM 823 C C . GLN A 1 107 ? 25.775 -4.731 -22.671 1.00 66.62 107 GLN A C 1
ATOM 825 O O . GLN A 1 107 ? 26.871 -4.277 -22.364 1.00 66.62 107 GLN A O 1
ATOM 830 N N . GLU A 1 108 ? 25.517 -6.044 -22.680 1.00 67.44 108 GLU A N 1
ATOM 831 C CA . GLU A 1 108 ? 26.505 -7.092 -22.367 1.00 67.44 108 GLU A CA 1
ATOM 832 C C . GLU A 1 108 ? 27.461 -7.389 -23.540 1.00 67.44 108 GLU A C 1
ATOM 834 O O . GLU A 1 108 ? 28.581 -7.838 -23.324 1.00 67.44 108 GLU A O 1
ATOM 839 N N . VAL A 1 109 ? 27.010 -7.203 -24.786 1.00 62.59 109 VAL A N 1
ATOM 840 C CA . VAL A 1 109 ? 27.712 -7.654 -26.007 1.00 62.59 109 VAL A CA 1
ATOM 841 C C . VAL A 1 109 ? 28.688 -6.626 -26.576 1.00 62.59 109 VAL A C 1
ATOM 843 O O . VAL A 1 109 ? 29.597 -6.999 -27.309 1.00 62.59 109 VAL A O 1
ATOM 846 N N . LEU A 1 110 ? 28.532 -5.348 -26.234 1.00 57.53 110 LEU A N 1
ATOM 847 C CA . LEU A 1 110 ? 29.421 -4.275 -26.681 1.00 57.53 110 LEU A CA 1
ATOM 848 C C . LEU A 1 110 ? 30.245 -3.741 -25.497 1.00 57.53 110 LEU A C 1
ATOM 850 O O . LEU A 1 110 ? 29.912 -2.676 -24.963 1.00 57.53 110 LEU A O 1
ATOM 854 N N . PRO A 1 111 ? 31.303 -4.452 -25.056 1.00 45.25 111 PRO A N 1
ATOM 855 C CA . PRO A 1 111 ? 32.237 -3.901 -24.084 1.00 45.25 111 PRO A CA 1
ATOM 856 C C . PRO A 1 111 ? 32.946 -2.704 -24.736 1.00 45.25 111 PRO A C 1
ATOM 858 O O . PRO A 1 111 ? 33.673 -2.859 -25.710 1.00 45.25 111 PRO A O 1
ATOM 861 N N . GLY A 1 112 ? 32.645 -1.496 -24.251 1.00 49.59 112 GLY A N 1
ATOM 862 C CA . GLY A 1 112 ? 33.185 -0.227 -24.766 1.00 49.59 112 GLY A CA 1
ATOM 863 C C . GLY A 1 112 ? 32.137 0.771 -25.274 1.00 49.59 112 GLY A C 1
ATOM 864 O O . GLY A 1 112 ? 32.397 1.968 -25.288 1.00 49.59 112 GLY A O 1
ATOM 865 N N . ALA A 1 113 ? 30.912 0.338 -25.592 1.00 46.09 113 ALA A N 1
ATOM 866 C CA . ALA A 1 113 ? 29.833 1.258 -25.986 1.00 46.09 113 ALA A CA 1
ATOM 867 C C . ALA A 1 113 ? 29.038 1.825 -24.789 1.00 46.09 113 ALA A C 1
ATOM 869 O O . ALA A 1 113 ? 28.083 2.579 -24.984 1.00 46.09 113 ALA A O 1
ATOM 870 N N . SER A 1 114 ? 29.377 1.420 -23.560 1.00 51.19 114 SER A N 1
ATOM 871 C CA . SER A 1 114 ? 28.490 1.484 -22.390 1.00 51.19 114 SER A CA 1
ATOM 872 C C . SER A 1 114 ? 29.025 2.254 -21.177 1.00 51.19 114 SER A C 1
ATOM 874 O O . SER A 1 114 ? 28.348 2.284 -20.151 1.00 51.19 114 SER A O 1
ATOM 876 N N . GLN A 1 115 ? 30.151 2.965 -21.271 1.00 59.00 115 GLN A N 1
ATOM 877 C CA . GLN A 1 115 ? 30.526 3.931 -20.234 1.00 59.00 115 GLN A CA 1
ATOM 878 C C . GLN A 1 115 ? 30.815 5.292 -20.848 1.00 59.00 115 GLN A C 1
ATOM 880 O O . GLN A 1 115 ? 31.884 5.555 -21.385 1.00 59.00 115 GLN A O 1
ATOM 885 N N . LEU A 1 116 ? 29.836 6.189 -20.735 1.00 64.50 116 LEU A N 1
ATOM 886 C CA . LEU A 1 116 ? 30.112 7.613 -20.850 1.00 64.50 116 LEU A CA 1
ATOM 887 C C . LEU A 1 116 ? 31.211 7.975 -19.844 1.00 64.50 116 LEU A C 1
ATOM 889 O O . LEU A 1 116 ? 31.138 7.573 -18.674 1.00 64.50 116 LEU A O 1
ATOM 893 N N . SER A 1 117 ? 32.195 8.759 -20.286 1.00 75.69 117 SER A N 1
ATOM 894 C CA . SER A 1 117 ? 33.231 9.296 -19.402 1.00 75.69 117 SER A CA 1
ATOM 895 C C . SER A 1 117 ? 32.601 10.000 -18.192 1.00 75.69 117 SER A C 1
ATOM 897 O O . SER A 1 117 ? 31.451 10.458 -18.233 1.00 75.69 117 SER A O 1
ATOM 899 N N . GLY A 1 118 ? 33.345 10.094 -17.085 1.00 75.81 118 GLY A N 1
ATOM 900 C CA . GLY A 1 118 ? 32.880 10.808 -15.889 1.00 75.81 118 GLY A CA 1
ATOM 901 C C . GLY A 1 118 ? 32.417 12.236 -16.202 1.00 75.81 118 GLY A C 1
ATOM 902 O O . GLY A 1 118 ? 31.345 12.641 -15.750 1.00 75.81 118 GLY A O 1
ATOM 903 N N . SER A 1 119 ? 33.160 12.945 -17.060 1.00 79.38 119 SER A N 1
ATOM 904 C CA . SER A 1 119 ? 32.821 14.292 -17.529 1.00 79.38 119 SER A CA 1
ATOM 905 C C . SER A 1 119 ? 31.519 14.320 -18.330 1.00 79.38 119 SER A C 1
ATOM 907 O O . SER A 1 119 ? 30.634 15.119 -18.033 1.00 79.38 119 SER A O 1
ATOM 909 N N . CYS A 1 120 ? 31.330 13.393 -19.274 1.00 79.56 120 CYS A N 1
ATOM 910 C CA . CYS A 1 120 ? 30.109 13.333 -20.072 1.00 79.56 120 CYS A CA 1
ATOM 911 C C . CYS A 1 120 ? 28.877 13.028 -19.204 1.00 79.56 120 CYS A C 1
ATOM 913 O O . CYS A 1 120 ? 27.837 13.675 -19.348 1.00 79.56 120 CYS A O 1
ATOM 915 N N . ARG A 1 121 ? 28.996 12.108 -18.233 1.00 82.50 121 ARG A N 1
ATOM 916 C CA . ARG A 1 121 ? 27.927 11.858 -17.252 1.00 82.50 121 ARG A CA 1
ATOM 917 C C . ARG A 1 121 ? 27.617 13.112 -16.444 1.00 82.50 121 ARG A C 1
ATOM 919 O O . ARG A 1 121 ? 26.450 13.475 -16.344 1.00 82.50 121 ARG A O 1
ATOM 926 N N . ALA A 1 122 ? 28.625 13.807 -15.919 1.00 86.75 122 ALA A N 1
ATOM 927 C CA . ALA A 1 122 ? 28.424 15.041 -15.160 1.00 86.75 122 ALA A CA 1
ATOM 928 C C . ALA A 1 122 ? 27.669 16.109 -15.973 1.00 86.75 122 ALA A C 1
ATOM 930 O O . ALA A 1 122 ? 26.698 16.680 -15.471 1.00 86.75 122 ALA A O 1
ATOM 931 N N . SER A 1 123 ? 28.031 16.305 -17.245 1.00 88.50 123 SER A N 1
ATOM 932 C CA . SER A 1 123 ? 27.340 17.239 -18.141 1.00 88.50 123 SER A CA 1
ATOM 933 C C . SER A 1 123 ? 25.886 16.838 -18.405 1.00 88.50 123 SER A C 1
ATOM 935 O O . SER A 1 123 ? 24.996 17.683 -18.328 1.00 88.50 123 SER A O 1
ATOM 937 N N . LEU A 1 124 ? 25.604 15.554 -18.666 1.00 89.06 124 LEU A N 1
ATOM 938 C CA . LEU A 1 124 ? 24.223 15.086 -18.853 1.00 89.06 124 LEU A CA 1
ATOM 939 C C . LEU A 1 124 ? 23.395 15.232 -17.569 1.00 89.06 124 LEU A C 1
ATOM 941 O O . LEU A 1 124 ? 22.236 15.639 -17.630 1.00 89.06 124 LEU A O 1
ATOM 945 N N . ARG A 1 125 ? 23.990 14.948 -16.403 1.00 93.19 125 ARG A N 1
ATOM 946 C CA . ARG A 1 125 ? 23.354 15.137 -15.091 1.00 93.19 125 ARG A CA 1
ATOM 947 C C . ARG A 1 125 ? 23.003 16.596 -14.830 1.00 93.19 125 ARG A C 1
ATOM 949 O O . ARG A 1 125 ? 21.943 16.858 -14.270 1.00 93.19 125 ARG A O 1
ATOM 956 N N . ALA A 1 126 ? 23.896 17.522 -15.179 1.00 92.69 126 ALA A N 1
ATOM 957 C CA . ALA A 1 126 ? 23.676 18.957 -15.015 1.00 92.69 126 ALA A CA 1
ATOM 958 C C . ALA A 1 126 ? 22.540 19.448 -15.920 1.00 92.69 126 ALA A C 1
ATOM 960 O O . ALA A 1 126 ? 21.610 20.082 -15.432 1.00 92.69 126 ALA A O 1
ATOM 961 N N . LYS A 1 127 ? 22.551 19.056 -17.202 1.00 92.88 127 LYS A N 1
ATOM 962 C CA . LYS A 1 127 ? 21.465 19.381 -18.140 1.00 92.88 127 LYS A CA 1
ATOM 963 C C . LYS A 1 127 ? 20.119 18.848 -17.656 1.00 92.88 127 LYS A C 1
ATOM 965 O O . LYS A 1 127 ? 19.143 19.583 -17.631 1.00 92.88 127 LYS A O 1
ATOM 970 N N . TRP A 1 128 ? 20.070 17.592 -17.208 1.00 94.56 128 TRP A N 1
ATOM 971 C CA . TRP A 1 128 ? 18.816 17.001 -16.740 1.00 94.56 128 TRP A CA 1
ATOM 972 C C . TRP A 1 128 ? 18.312 17.645 -15.450 1.00 94.56 128 TRP A C 1
ATOM 974 O O . TRP A 1 128 ? 17.110 17.845 -15.312 1.00 94.56 128 TRP A O 1
ATOM 984 N N . ARG A 1 129 ? 19.216 18.017 -14.532 1.00 93.06 129 ARG A N 1
ATOM 985 C CA . ARG A 1 129 ? 18.867 18.827 -13.357 1.00 93.06 129 ARG A CA 1
ATOM 986 C C . ARG A 1 129 ? 18.219 20.141 -13.760 1.00 93.06 129 ARG A C 1
ATOM 988 O O . ARG A 1 129 ? 17.107 20.388 -13.319 1.00 93.06 129 ARG A O 1
ATOM 995 N N . ALA A 1 130 ? 18.846 20.897 -14.658 1.00 91.50 130 ALA A N 1
ATOM 996 C CA . ALA A 1 130 ? 18.307 22.168 -15.127 1.00 91.50 130 ALA A CA 1
ATOM 997 C C . ALA A 1 130 ? 16.908 22.009 -15.750 1.00 91.50 130 ALA A C 1
ATOM 999 O O . ALA A 1 130 ? 16.003 22.752 -15.391 1.00 91.50 130 ALA A O 1
ATOM 1000 N N . CYS A 1 131 ? 16.690 20.995 -16.600 1.00 90.31 131 CYS A N 1
ATOM 1001 C CA . CYS A 1 131 ? 15.370 20.717 -17.187 1.00 90.31 131 CYS A CA 1
ATOM 1002 C C . CYS A 1 131 ? 14.305 20.362 -16.142 1.00 90.31 131 CYS A C 1
ATOM 1004 O O . CYS A 1 131 ? 13.132 20.683 -16.302 1.00 90.31 131 CYS A O 1
ATOM 1006 N N . VAL A 1 132 ? 14.694 19.638 -15.094 1.00 87.81 132 VAL A N 1
ATOM 1007 C CA . VAL A 1 132 ? 13.783 19.244 -14.017 1.00 87.81 132 VAL A CA 1
ATOM 1008 C C . VAL A 1 132 ? 13.524 20.418 -13.071 1.00 87.81 132 VAL A C 1
ATOM 1010 O O . VAL A 1 132 ? 12.402 20.575 -12.611 1.00 87.81 132 VAL A O 1
ATOM 1013 N N . GLU A 1 133 ? 14.510 21.262 -12.789 1.00 84.75 133 GLU A N 1
ATOM 1014 C CA . GLU A 1 133 ? 14.367 22.427 -11.908 1.00 84.75 133 GLU A CA 1
ATOM 1015 C C . GLU A 1 133 ? 13.567 23.561 -12.562 1.00 84.75 133 GLU A C 1
ATOM 1017 O O . GLU A 1 133 ? 12.784 24.209 -11.872 1.00 84.75 133 GLU A O 1
ATOM 1022 N N . SER A 1 134 ? 13.681 23.746 -13.882 1.00 83.94 134 SER A N 1
ATOM 1023 C CA . SER A 1 134 ? 12.920 24.756 -14.631 1.00 83.94 134 SER A CA 1
ATOM 1024 C C . SER A 1 134 ? 11.463 24.368 -14.916 1.00 83.94 134 SER A C 1
ATOM 1026 O O . SER A 1 134 ? 10.661 25.218 -15.298 1.00 83.94 134 SER A O 1
ATOM 1028 N N . ALA A 1 135 ? 11.095 23.096 -14.738 1.00 84.31 135 ALA A N 1
ATOM 1029 C CA . ALA A 1 135 ? 9.755 22.605 -15.031 1.00 84.31 135 ALA A CA 1
ATOM 1030 C C . ALA A 1 135 ? 8.755 22.831 -13.868 1.00 84.31 135 ALA A C 1
ATOM 1032 O O . ALA A 1 135 ? 9.126 22.686 -12.693 1.00 84.31 135 ALA A O 1
ATOM 1033 N N . PRO A 1 136 ? 7.458 23.077 -14.171 1.00 77.56 136 PRO A N 1
ATOM 1034 C CA . PRO A 1 136 ? 6.406 23.241 -13.163 1.00 77.56 136 PRO A CA 1
ATOM 1035 C C . PRO A 1 136 ? 6.346 22.071 -12.177 1.00 77.56 136 PRO A C 1
ATOM 1037 O O . PRO A 1 136 ? 6.464 20.907 -12.568 1.00 77.56 136 PRO A O 1
ATOM 1040 N N . VAL A 1 137 ? 6.144 22.363 -10.891 1.00 69.06 137 VAL A N 1
ATOM 1041 C CA . VAL A 1 137 ? 6.254 21.396 -9.780 1.00 69.06 137 VAL A CA 1
ATOM 1042 C C . VAL A 1 137 ? 5.292 20.207 -9.943 1.00 69.06 137 VAL A C 1
ATOM 1044 O O . VAL A 1 137 ? 5.634 19.065 -9.617 1.00 69.06 137 VAL A O 1
ATOM 1047 N N . GLU A 1 138 ? 4.101 20.449 -10.485 1.00 62.62 138 GLU A N 1
ATOM 1048 C CA . GLU A 1 138 ? 2.984 19.503 -10.585 1.00 62.62 138 GLU A CA 1
ATOM 1049 C C . GLU A 1 138 ? 3.244 18.400 -11.618 1.00 62.62 138 GLU A C 1
ATOM 1051 O O . GLU A 1 138 ? 2.769 17.271 -11.477 1.00 62.62 138 GLU A O 1
ATOM 1056 N N . ARG A 1 139 ? 4.005 18.713 -12.672 1.00 73.38 139 ARG A N 1
ATOM 1057 C CA . ARG A 1 139 ? 4.303 17.804 -13.792 1.00 73.38 139 ARG A CA 1
ATOM 1058 C C . ARG A 1 139 ? 5.785 17.771 -14.137 1.00 73.38 139 ARG A C 1
ATOM 1060 O O . ARG A 1 139 ? 6.154 17.355 -15.229 1.00 73.38 139 ARG A O 1
ATOM 1067 N N . ARG A 1 140 ? 6.631 18.112 -13.170 1.00 83.00 140 ARG A N 1
ATOM 1068 C CA . ARG A 1 140 ? 8.060 18.382 -13.329 1.00 83.00 140 ARG A CA 1
ATOM 1069 C C . ARG A 1 140 ? 8.801 17.389 -14.222 1.00 83.00 140 ARG A C 1
ATOM 1071 O O . ARG A 1 140 ? 9.396 17.762 -15.225 1.00 83.00 140 ARG A O 1
ATOM 1078 N N . LEU A 1 141 ? 8.702 16.096 -13.912 1.00 87.06 141 LEU A N 1
ATOM 1079 C CA . LEU A 1 141 ? 9.358 15.047 -14.702 1.00 87.06 141 LEU A CA 1
ATOM 1080 C C . LEU A 1 141 ? 8.702 14.785 -16.060 1.00 87.06 141 LEU A C 1
ATOM 1082 O O . LEU A 1 141 ? 9.388 14.344 -16.979 1.00 87.06 141 LEU A O 1
ATOM 1086 N N . LYS A 1 142 ? 7.388 15.005 -16.181 1.00 84.69 142 LYS A N 1
ATOM 1087 C CA . LYS A 1 142 ? 6.668 14.845 -17.449 1.00 84.69 142 LYS A CA 1
ATOM 1088 C C . LYS A 1 142 ? 7.054 15.969 -18.410 1.00 84.69 142 LYS A C 1
ATOM 1090 O O . LYS A 1 142 ? 7.447 15.676 -19.530 1.00 84.69 142 LYS A O 1
ATOM 1095 N N . THR A 1 143 ? 7.040 17.212 -17.942 1.00 85.50 143 THR A N 1
ATOM 1096 C CA . THR A 1 143 ? 7.461 18.379 -18.720 1.00 85.50 143 THR A CA 1
ATOM 1097 C C . THR A 1 143 ? 8.942 18.292 -19.092 1.00 85.50 143 THR A C 1
ATOM 1099 O O . THR A 1 143 ? 9.275 18.420 -20.264 1.00 85.50 143 THR A O 1
ATOM 1102 N N . ALA A 1 144 ? 9.830 17.942 -18.151 1.00 89.19 144 ALA A N 1
ATOM 1103 C CA . ALA A 1 144 ? 11.250 17.731 -18.457 1.00 89.19 144 ALA A CA 1
ATOM 1104 C C . ALA A 1 144 ? 11.478 16.597 -19.477 1.00 89.19 144 ALA A C 1
ATOM 1106 O O . ALA A 1 144 ? 12.358 16.687 -20.331 1.00 89.19 144 ALA A O 1
ATOM 1107 N N . TYR A 1 145 ? 10.673 15.528 -19.420 1.00 88.56 145 TYR A N 1
ATOM 1108 C CA . TYR A 1 145 ? 10.702 14.471 -20.431 1.00 88.56 145 TYR A CA 1
ATOM 1109 C C . TYR A 1 145 ? 10.261 14.977 -21.805 1.00 88.56 145 TYR A C 1
ATOM 1111 O O . TYR A 1 145 ? 10.905 14.634 -22.790 1.00 88.56 145 TYR A O 1
ATOM 1119 N N . GLU A 1 146 ? 9.176 15.748 -21.879 1.00 89.06 146 GLU A N 1
ATOM 1120 C CA . GLU A 1 146 ? 8.642 16.289 -23.133 1.00 89.06 146 GLU A CA 1
ATOM 1121 C C . GLU A 1 146 ? 9.624 17.265 -23.788 1.00 89.06 146 GLU A C 1
ATOM 1123 O O . GLU A 1 146 ? 9.841 17.163 -24.994 1.00 89.06 146 GLU A O 1
ATOM 1128 N N . MET A 1 147 ? 10.289 18.109 -22.993 1.00 85.31 147 MET A N 1
ATOM 1129 C CA . MET A 1 147 ? 11.335 19.022 -23.463 1.00 85.31 147 MET A CA 1
ATOM 1130 C C . MET A 1 147 ? 12.572 18.276 -23.975 1.00 85.31 147 MET A C 1
ATOM 1132 O O . MET A 1 147 ? 13.092 18.595 -25.036 1.00 85.31 147 MET A O 1
ATOM 1136 N N . GLU A 1 148 ? 13.043 17.260 -23.245 1.00 87.00 148 GLU A N 1
ATOM 1137 C CA . GLU A 1 148 ? 14.353 16.645 -23.491 1.00 87.00 148 GLU A CA 1
ATOM 1138 C C . GLU A 1 148 ? 14.293 15.107 -23.534 1.00 87.00 148 GLU A C 1
ATOM 1140 O O . GLU A 1 148 ? 14.961 14.371 -22.791 1.00 87.00 148 GLU A O 1
ATOM 1145 N N . ARG A 1 149 ? 13.495 14.578 -24.475 1.00 87.94 149 ARG A N 1
ATOM 1146 C CA . ARG A 1 149 ? 13.296 13.124 -24.677 1.00 87.94 149 ARG A CA 1
ATOM 1147 C C . ARG A 1 149 ? 14.600 12.385 -24.986 1.00 87.94 149 ARG A C 1
ATOM 1149 O O . ARG A 1 149 ? 14.769 11.225 -24.594 1.00 87.94 149 ARG A O 1
ATOM 1156 N N . GLY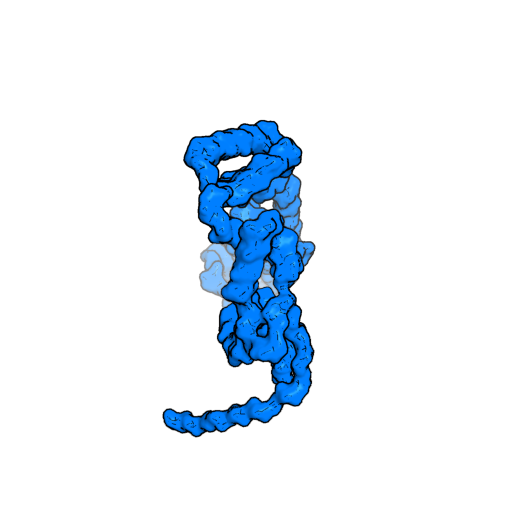 A 1 150 ? 15.510 13.031 -25.716 1.00 78.25 150 GLY A N 1
ATOM 1157 C CA . GLY A 1 150 ? 16.815 12.474 -26.077 1.00 78.25 150 GLY A CA 1
ATOM 1158 C C . GLY A 1 150 ? 17.719 12.297 -24.857 1.00 78.25 150 GLY A C 1
ATOM 1159 O O . GLY A 1 150 ? 18.289 11.219 -24.658 1.00 78.25 150 GLY A O 1
ATOM 1160 N N . LEU A 1 151 ? 17.782 13.318 -24.001 1.00 86.94 151 LEU A N 1
ATOM 1161 C CA . LEU A 1 151 ? 18.537 13.305 -22.750 1.00 86.94 151 LEU A CA 1
ATOM 1162 C C . LEU A 1 151 ? 18.013 12.240 -21.781 1.00 86.94 151 LEU A C 1
ATOM 1164 O O . LEU A 1 151 ? 18.804 11.464 -21.240 1.00 86.94 151 LEU A O 1
ATOM 1168 N N . TYR A 1 152 ? 16.686 12.127 -21.652 1.00 88.06 152 TYR A N 1
ATOM 1169 C CA . TYR A 1 152 ? 16.034 11.076 -20.868 1.00 88.06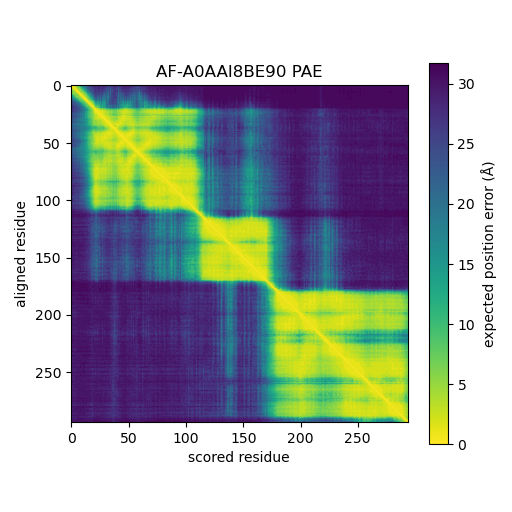 152 TYR A CA 1
ATOM 1170 C C . TYR A 1 152 ? 16.514 9.681 -21.288 1.00 88.06 152 TYR A C 1
ATOM 1172 O O . TYR A 1 152 ? 16.927 8.874 -20.454 1.00 88.06 152 TYR A O 1
ATOM 1180 N N . ARG A 1 153 ? 16.486 9.382 -22.596 1.00 82.50 153 ARG A N 1
ATOM 1181 C CA . ARG A 1 153 ? 16.906 8.071 -23.118 1.00 82.50 153 ARG A CA 1
ATOM 1182 C C . ARG A 1 153 ? 18.391 7.817 -22.872 1.00 82.50 153 ARG A C 1
ATOM 1184 O O . ARG A 1 153 ? 18.742 6.703 -22.487 1.00 82.50 153 ARG A O 1
ATOM 1191 N N . ARG A 1 154 ? 19.252 8.823 -23.064 1.00 81.19 154 ARG A N 1
ATOM 1192 C CA . ARG A 1 154 ? 20.702 8.703 -22.833 1.00 81.19 154 ARG A CA 1
ATOM 1193 C C . ARG A 1 154 ? 21.012 8.416 -21.365 1.00 81.19 154 ARG A C 1
ATOM 1195 O O . ARG A 1 154 ? 21.698 7.440 -21.084 1.00 81.19 154 ARG A O 1
ATOM 1202 N N . LEU A 1 155 ? 20.451 9.180 -20.430 1.00 84.75 155 LEU A N 1
ATOM 1203 C CA . LEU A 1 155 ? 20.668 8.968 -18.993 1.00 84.75 155 LEU A CA 1
ATOM 1204 C C . LEU A 1 155 ? 20.085 7.642 -18.498 1.00 84.75 155 LEU A C 1
ATOM 1206 O O . LEU A 1 155 ? 20.742 6.922 -17.753 1.00 84.75 155 LEU A O 1
ATOM 1210 N N . HIS A 1 156 ? 18.896 7.262 -18.969 1.00 81.31 156 HIS A N 1
ATOM 1211 C CA . HIS A 1 156 ? 18.312 5.959 -18.649 1.00 81.31 156 HIS A CA 1
ATOM 1212 C C . HIS A 1 156 ? 19.167 4.780 -19.154 1.00 81.31 156 HIS A C 1
ATOM 1214 O O . HIS A 1 156 ? 19.123 3.693 -18.576 1.00 81.31 156 HIS A O 1
ATOM 1220 N N . THR A 1 157 ? 19.927 4.985 -20.232 1.00 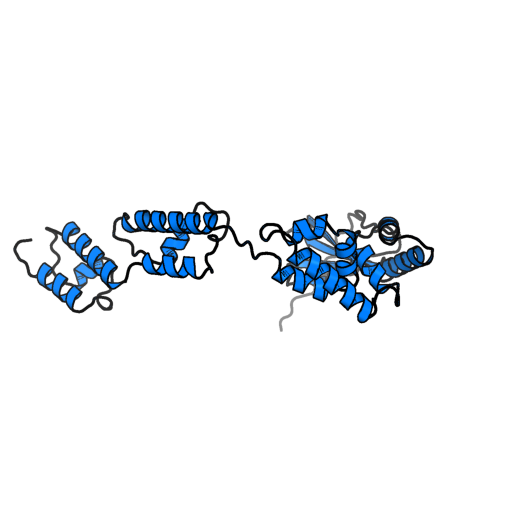75.38 157 THR A N 1
ATOM 1221 C CA . THR A 1 157 ? 20.769 3.954 -20.853 1.00 75.38 157 THR A CA 1
ATOM 1222 C C . THR A 1 157 ? 22.155 3.883 -20.218 1.00 75.38 157 THR A C 1
ATOM 1224 O O . THR A 1 157 ? 22.615 2.789 -19.911 1.00 75.38 157 THR A O 1
ATOM 1227 N N . TYR A 1 158 ? 22.802 5.028 -19.994 1.00 79.12 158 TYR A N 1
ATOM 1228 C CA . TYR A 1 158 ? 24.227 5.100 -19.652 1.00 79.12 158 TYR A CA 1
ATOM 1229 C C . TYR A 1 158 ? 24.520 5.546 -18.212 1.00 79.12 158 TYR A C 1
ATOM 1231 O O . TYR A 1 158 ? 25.665 5.494 -17.774 1.00 79.12 158 TYR A O 1
ATOM 1239 N N . ASP A 1 159 ? 23.509 5.995 -17.464 1.00 81.06 159 ASP A N 1
ATOM 1240 C CA . ASP A 1 159 ? 23.654 6.433 -16.070 1.00 81.06 159 ASP A CA 1
ATOM 1241 C C . ASP A 1 159 ? 22.397 6.101 -15.250 1.00 81.06 159 ASP A C 1
ATOM 1243 O O . ASP A 1 159 ? 21.844 6.911 -14.499 1.00 81.06 159 ASP A O 1
ATOM 1247 N N . ARG A 1 160 ? 21.900 4.877 -15.458 1.00 80.56 160 ARG A N 1
ATOM 1248 C CA . ARG A 1 160 ? 20.584 4.418 -15.003 1.00 80.56 160 ARG A CA 1
ATOM 1249 C C . ARG A 1 160 ? 20.390 4.562 -13.496 1.00 80.56 160 ARG A C 1
ATOM 1251 O O . ARG A 1 160 ? 19.339 5.029 -13.068 1.00 80.56 160 ARG A O 1
ATOM 1258 N N . THR A 1 161 ? 21.375 4.163 -12.693 1.00 82.12 161 THR A N 1
ATOM 1259 C CA . THR A 1 161 ? 21.269 4.181 -11.226 1.00 82.12 161 THR A CA 1
ATOM 1260 C C . THR A 1 161 ? 21.106 5.603 -10.702 1.00 82.12 161 THR A C 1
ATOM 1262 O O . THR A 1 161 ? 20.179 5.873 -9.934 1.00 82.12 161 THR A O 1
ATOM 1265 N N . TRP A 1 162 ? 21.949 6.530 -11.169 1.00 90.75 162 TRP A N 1
ATOM 1266 C CA . TRP A 1 162 ? 21.820 7.941 -10.817 1.00 90.75 162 TRP A CA 1
ATOM 1267 C C . TRP A 1 162 ? 20.486 8.500 -11.305 1.00 90.75 162 TRP A C 1
ATOM 1269 O O . TRP A 1 162 ? 19.763 9.114 -10.529 1.00 90.75 162 TRP A O 1
ATOM 1279 N N . PHE A 1 163 ? 20.123 8.233 -12.561 1.00 89.81 163 PHE A N 1
ATOM 1280 C CA . PHE A 1 163 ? 18.911 8.760 -13.179 1.00 89.81 163 PHE A CA 1
ATOM 1281 C C . PHE A 1 163 ? 17.634 8.312 -12.461 1.00 89.81 163 PHE A C 1
ATOM 1283 O O . PHE A 1 163 ? 16.744 9.123 -12.205 1.00 89.81 163 PHE A O 1
ATOM 1290 N N . LEU A 1 164 ? 17.540 7.030 -12.097 1.00 86.44 164 LEU A N 1
ATOM 1291 C CA . LEU A 1 164 ? 16.406 6.492 -11.346 1.00 86.44 164 LEU A CA 1
ATOM 1292 C C . LEU A 1 164 ? 16.341 7.070 -9.930 1.00 86.44 164 LEU A C 1
ATOM 1294 O O . LEU A 1 164 ? 15.254 7.440 -9.490 1.00 86.44 164 LEU A O 1
ATOM 1298 N N . SER A 1 165 ? 17.481 7.189 -9.244 1.00 84.06 165 SER A N 1
ATOM 1299 C CA . SER A 1 165 ? 17.555 7.796 -7.911 1.00 84.06 165 SER A CA 1
ATOM 1300 C C . SER A 1 165 ? 17.162 9.276 -7.952 1.00 84.06 165 SER A C 1
ATOM 1302 O O . SER A 1 165 ? 16.246 9.696 -7.247 1.00 84.06 165 SER A O 1
ATOM 1304 N N . PHE A 1 166 ? 17.747 10.058 -8.859 1.00 88.62 166 PHE A N 1
ATOM 1305 C CA . PHE A 1 166 ? 17.421 11.469 -9.050 1.00 88.62 166 PHE A CA 1
ATOM 1306 C C . PHE A 1 166 ? 15.937 11.672 -9.379 1.00 88.62 166 PHE A C 1
ATOM 1308 O O . PHE A 1 166 ? 15.251 12.441 -8.702 1.00 88.62 166 PHE A O 1
ATOM 1315 N N . ASN A 1 167 ? 15.409 10.928 -10.356 1.00 89.12 167 ASN A N 1
ATOM 1316 C CA . ASN A 1 167 ? 13.999 11.017 -10.711 1.00 89.12 167 ASN A CA 1
ATOM 1317 C C . ASN A 1 167 ? 13.096 10.514 -9.591 1.00 89.12 167 ASN A C 1
ATOM 1319 O O . ASN A 1 167 ? 12.019 11.053 -9.443 1.00 89.12 167 ASN A O 1
ATOM 1323 N N . SER A 1 168 ? 13.477 9.532 -8.773 1.00 81.31 168 SER A N 1
ATOM 1324 C CA . SER A 1 168 ? 12.640 9.128 -7.632 1.00 81.31 168 SER A CA 1
ATOM 1325 C C . SER A 1 168 ? 12.452 10.243 -6.599 1.00 81.31 168 SER A C 1
ATOM 1327 O O . SER A 1 168 ? 11.368 10.352 -6.040 1.00 81.31 168 SER A O 1
ATOM 1329 N N . ARG A 1 169 ? 13.454 11.114 -6.412 1.00 81.19 169 ARG A N 1
ATOM 1330 C CA . ARG A 1 169 ? 13.368 12.288 -5.523 1.00 81.19 169 ARG A CA 1
ATOM 1331 C C . ARG A 1 169 ? 12.479 13.395 -6.099 1.00 81.19 169 ARG A C 1
ATOM 1333 O O . ARG A 1 169 ? 11.859 14.137 -5.349 1.00 81.19 169 ARG A O 1
ATOM 1340 N N . HIS A 1 170 ? 12.412 13.482 -7.428 1.00 76.38 170 HIS A N 1
ATOM 1341 C CA . HIS A 1 170 ? 11.638 14.483 -8.178 1.00 76.38 170 HIS A CA 1
ATOM 1342 C C . HIS A 1 170 ? 10.317 13.957 -8.729 1.00 76.38 170 HIS A C 1
ATOM 1344 O O . HIS A 1 170 ? 9.508 14.720 -9.254 1.00 76.38 170 HIS A O 1
ATOM 1350 N N . ARG A 1 171 ? 10.072 12.650 -8.606 1.00 71.94 171 ARG A N 1
ATOM 1351 C CA . ARG A 1 171 ? 8.739 12.079 -8.601 1.00 71.94 171 ARG A CA 1
ATOM 1352 C C . ARG A 1 171 ? 8.150 12.639 -7.331 1.00 71.94 171 ARG A C 1
ATOM 1354 O O . ARG A 1 171 ? 8.262 12.026 -6.273 1.00 71.94 171 ARG A O 1
ATOM 1361 N N . SER A 1 172 ? 7.572 13.836 -7.458 1.00 51.12 172 SER A N 1
ATOM 1362 C CA . SER A 1 172 ? 6.623 14.394 -6.512 1.00 51.12 172 SER A CA 1
ATOM 1363 C C . SER A 1 172 ? 5.849 13.197 -6.004 1.00 51.12 172 SER A C 1
ATOM 1365 O O . SER A 1 172 ? 5.360 12.409 -6.819 1.00 51.12 172 SER A O 1
ATOM 1367 N N . SER A 1 173 ? 5.878 12.983 -4.697 1.00 45.00 173 SER A N 1
ATOM 1368 C CA . SER A 1 173 ? 5.469 11.763 -4.014 1.00 45.00 173 SER A CA 1
ATOM 1369 C C . SER A 1 173 ? 3.977 11.483 -4.164 1.00 45.00 173 SER A C 1
ATOM 1371 O O . SER A 1 173 ? 3.342 11.120 -3.198 1.00 45.00 173 SER A O 1
ATOM 1373 N N . ARG A 1 174 ? 3.340 11.761 -5.308 1.00 44.38 174 ARG A N 1
ATOM 1374 C CA . ARG A 1 174 ? 2.032 12.396 -5.315 1.00 44.38 174 ARG A CA 1
ATOM 1375 C C . ARG A 1 174 ? 1.992 13.354 -4.123 1.00 44.38 174 ARG A C 1
ATOM 1377 O O . ARG A 1 174 ? 1.347 13.050 -3.120 1.00 44.38 174 ARG A O 1
ATOM 1384 N N . ARG A 1 175 ? 2.620 14.531 -4.225 1.00 44.75 175 ARG A N 1
ATOM 1385 C CA . ARG A 1 175 ? 1.992 15.668 -3.543 1.00 44.75 175 ARG A CA 1
ATOM 1386 C C . ARG A 1 175 ? 0.659 15.864 -4.261 1.00 44.75 175 ARG A C 1
ATOM 1388 O O . ARG A 1 175 ? 0.537 16.629 -5.206 1.00 44.75 175 ARG A O 1
ATOM 1395 N N . ARG A 1 176 ? -0.292 15.001 -3.886 1.00 45.78 176 ARG A N 1
ATOM 1396 C CA . ARG A 1 176 ? -1.717 15.220 -3.966 1.00 45.78 176 ARG A CA 1
ATOM 1397 C C . ARG A 1 176 ? -1.870 16.643 -3.448 1.00 45.78 176 ARG A C 1
ATOM 1399 O O . ARG A 1 176 ? -1.375 16.922 -2.356 1.00 45.78 176 ARG A O 1
ATOM 1406 N N . GLY A 1 177 ? -2.442 17.543 -4.244 1.00 40.06 177 GLY A N 1
ATOM 1407 C CA . GLY A 1 177 ? -2.828 18.861 -3.735 1.00 40.06 177 GLY A CA 1
ATOM 1408 C C . GLY A 1 177 ? -3.672 18.706 -2.463 1.00 40.06 177 GLY A C 1
ATOM 1409 O O . GLY A 1 177 ? -4.059 17.598 -2.123 1.00 40.06 177 GLY A O 1
ATOM 1410 N N . GLY A 1 178 ? -3.990 19.772 -1.736 1.00 48.12 178 GLY A N 1
ATOM 1411 C CA . GLY A 1 178 ? -4.788 19.660 -0.501 1.00 48.12 178 GLY A CA 1
ATOM 1412 C C . GLY A 1 178 ? -6.100 18.858 -0.636 1.00 48.12 178 GLY A C 1
ATOM 1413 O O . GLY A 1 178 ? -6.562 18.289 0.349 1.00 48.12 178 GLY A O 1
ATOM 1414 N N . ALA A 1 179 ? -6.649 18.721 -1.850 1.00 50.50 179 ALA A N 1
ATOM 1415 C CA . ALA A 1 179 ? -7.915 18.042 -2.128 1.00 50.50 179 ALA A CA 1
ATOM 1416 C C . ALA A 1 179 ? -8.022 16.590 -1.596 1.00 50.50 179 ALA A C 1
ATOM 1418 O O . ALA A 1 179 ? -8.966 16.326 -0.857 1.00 50.50 179 ALA A O 1
ATOM 1419 N N . PRO A 1 180 ? -7.081 15.646 -1.824 1.00 67.75 180 PRO A N 1
ATOM 1420 C CA . PRO A 1 180 ? -7.222 14.291 -1.283 1.00 67.75 180 PRO A CA 1
ATOM 1421 C C . PRO A 1 180 ? -6.934 14.173 0.220 1.00 67.75 180 PRO A C 1
ATOM 1423 O O . PRO A 1 180 ? -7.288 13.159 0.817 1.00 67.75 180 PRO A O 1
ATOM 1426 N N . LEU A 1 181 ? -6.271 15.162 0.837 1.00 76.44 181 LEU A N 1
ATOM 1427 C CA . LEU A 1 181 ? -6.120 15.215 2.298 1.00 76.44 181 LEU A CA 1
ATOM 1428 C C . LEU A 1 181 ? -7.418 15.687 2.952 1.00 76.44 181 LEU A C 1
ATOM 1430 O O . LEU A 1 181 ? -7.875 15.044 3.891 1.00 76.44 181 LEU A O 1
ATOM 1434 N N . MET A 1 182 ? -8.038 16.741 2.413 1.00 82.94 182 MET A N 1
ATOM 1435 C CA . MET A 1 182 ? -9.342 17.218 2.883 1.00 82.94 182 MET A CA 1
ATOM 1436 C C . MET A 1 182 ? -10.433 16.160 2.693 1.00 82.94 182 MET A C 1
ATOM 1438 O O . MET A 1 182 ? -11.208 15.925 3.610 1.00 82.94 182 MET A O 1
ATOM 1442 N N . GLU A 1 183 ? -10.438 15.439 1.567 1.00 84.38 183 GLU A N 1
ATOM 1443 C CA . GLU A 1 183 ? -11.354 14.306 1.361 1.00 84.38 183 GLU A CA 1
ATOM 1444 C C . GLU A 1 183 ? -11.123 13.191 2.395 1.00 84.38 183 GLU A C 1
ATOM 1446 O O . GLU A 1 183 ? -12.067 12.610 2.927 1.00 84.38 183 GLU A O 1
ATOM 1451 N N . THR A 1 184 ? -9.859 12.906 2.728 1.00 88.75 184 THR A N 1
ATOM 1452 C CA . THR A 1 184 ? -9.533 11.925 3.772 1.00 88.75 184 THR A CA 1
ATOM 1453 C C . THR A 1 184 ? -10.018 12.396 5.144 1.00 88.75 184 THR A C 1
ATOM 1455 O O . THR A 1 184 ? -10.517 11.579 5.911 1.00 88.75 184 THR A O 1
ATOM 1458 N N . PHE A 1 185 ? -9.898 13.689 5.461 1.00 91.56 185 PHE A N 1
ATOM 1459 C CA . PHE A 1 185 ? -10.415 14.249 6.713 1.00 91.56 185 PHE A CA 1
ATOM 1460 C C . PHE A 1 185 ? -11.937 14.161 6.777 1.00 91.56 185 PHE A C 1
ATOM 1462 O O . PHE A 1 185 ? -12.442 13.604 7.744 1.00 91.56 185 PHE A O 1
ATOM 1469 N N . ALA A 1 186 ? -12.643 14.560 5.716 1.00 91.62 186 ALA A N 1
ATOM 1470 C CA . ALA A 1 186 ? -14.098 14.447 5.637 1.00 91.62 186 ALA A CA 1
ATOM 1471 C C . ALA A 1 186 ? -14.573 12.998 5.851 1.00 91.62 186 ALA A C 1
ATOM 1473 O O . ALA A 1 186 ? -15.418 12.741 6.704 1.00 91.62 186 ALA A O 1
ATOM 1474 N N . ARG A 1 187 ? -13.942 12.021 5.179 1.00 92.25 187 ARG A N 1
ATOM 1475 C CA . ARG A 1 187 ? -14.244 10.591 5.387 1.00 92.25 187 ARG A CA 1
ATOM 1476 C C . ARG A 1 187 ? -14.014 10.138 6.832 1.00 92.25 187 ARG A C 1
ATOM 1478 O O . ARG A 1 187 ? -14.740 9.280 7.326 1.00 92.25 187 ARG A O 1
ATOM 1485 N N . LEU A 1 188 ? -12.990 10.666 7.504 1.00 94.25 188 LEU A N 1
ATOM 1486 C CA . LEU A 1 188 ? -12.710 10.351 8.907 1.00 94.25 188 LEU A CA 1
ATOM 1487 C C . LEU A 1 188 ? -13.711 11.014 9.862 1.00 94.25 188 LEU A C 1
ATOM 1489 O O . LEU A 1 188 ? -14.101 10.389 10.849 1.00 94.25 188 LEU A O 1
ATOM 1493 N N . ASP A 1 189 ? -14.147 12.234 9.563 1.00 94.94 189 ASP A N 1
ATOM 1494 C CA . ASP A 1 189 ? -15.156 12.952 10.341 1.00 94.94 189 ASP A CA 1
ATOM 1495 C C . ASP A 1 189 ? -16.522 12.265 10.229 1.00 94.94 189 ASP A C 1
ATOM 1497 O O . ASP A 1 189 ? -17.193 12.038 11.238 1.00 94.94 189 ASP A O 1
ATOM 1501 N N . ASP A 1 190 ? -16.904 11.838 9.026 1.00 94.44 190 ASP A N 1
ATOM 1502 C CA . ASP A 1 190 ? -18.137 11.080 8.809 1.00 94.44 190 ASP A CA 1
ATOM 1503 C C . ASP A 1 190 ? -18.061 9.686 9.440 1.00 94.44 190 ASP A C 1
ATOM 1505 O O . ASP A 1 190 ? -19.011 9.249 10.093 1.00 94.44 190 ASP A O 1
ATOM 1509 N N . ALA A 1 191 ? -16.901 9.022 9.370 1.00 94.06 191 ALA A N 1
ATOM 1510 C CA . ALA A 1 191 ? -16.668 7.778 10.099 1.00 94.06 191 ALA A CA 1
ATOM 1511 C C . ALA A 1 191 ? -16.827 7.962 11.616 1.00 94.06 191 ALA A C 1
ATOM 1513 O O . ALA A 1 191 ? -17.402 7.097 12.278 1.00 94.06 191 ALA A O 1
ATOM 1514 N N . ARG A 1 192 ? -16.357 9.084 12.181 1.00 95.19 192 ARG A N 1
ATOM 1515 C CA . ARG A 1 192 ? -16.554 9.397 13.603 1.00 95.19 192 ARG A CA 1
ATOM 1516 C C . ARG A 1 192 ? -18.035 9.543 13.934 1.00 95.19 192 ARG A C 1
ATOM 1518 O O . ARG A 1 192 ? -18.465 8.931 14.908 1.00 95.19 192 ARG A O 1
ATOM 1525 N N . LYS A 1 193 ? -18.800 10.315 13.153 1.00 94.19 193 LYS A N 1
ATOM 1526 C CA . LYS A 1 193 ? -20.252 10.483 13.364 1.00 94.19 193 LYS A CA 1
ATOM 1527 C C . LYS A 1 193 ? -20.969 9.134 13.328 1.00 94.19 193 LYS A C 1
ATOM 1529 O O . LYS A 1 193 ? -21.754 8.835 14.221 1.00 94.19 193 LYS A O 1
ATOM 1534 N N . LEU A 1 194 ? -20.636 8.301 12.341 1.00 93.94 194 LEU A N 1
ATOM 1535 C CA . LEU A 1 194 ? -21.244 6.986 12.164 1.00 93.94 194 LEU A CA 1
ATOM 1536 C C . LEU A 1 194 ? -20.958 6.065 13.353 1.00 93.94 194 LEU A C 1
ATOM 1538 O O . LEU A 1 194 ? -21.880 5.438 13.859 1.00 93.94 194 LEU A O 1
ATOM 1542 N N . ILE A 1 195 ? -19.707 5.984 13.820 1.00 93.00 195 ILE A N 1
ATOM 1543 C CA . ILE A 1 195 ? -19.350 5.134 14.971 1.00 93.00 195 ILE A CA 1
ATOM 1544 C C . ILE A 1 195 ? -19.978 5.676 16.260 1.00 93.00 195 ILE A C 1
ATOM 1546 O O . ILE A 1 195 ? -20.524 4.903 17.043 1.00 93.00 195 ILE A O 1
ATOM 1550 N N . ALA A 1 196 ? -19.927 6.993 16.480 1.00 89.31 196 ALA A N 1
ATOM 1551 C CA . ALA A 1 196 ? -20.478 7.618 17.680 1.00 89.31 196 ALA A CA 1
ATOM 1552 C C . ALA A 1 196 ? -22.000 7.422 17.805 1.00 89.31 196 ALA A C 1
ATOM 1554 O O . ALA A 1 196 ? -22.498 7.324 18.923 1.00 89.31 196 ALA A O 1
ATOM 1555 N N . GLY A 1 197 ? -22.713 7.323 16.677 1.00 87.81 197 GLY A N 1
ATOM 1556 C CA . GLY A 1 197 ? -24.156 7.080 16.629 1.00 87.81 197 GLY A CA 1
ATOM 1557 C C . GLY A 1 197 ? -24.591 5.619 16.797 1.00 87.81 197 GLY A C 1
ATOM 1558 O O . GLY A 1 197 ? -25.790 5.354 16.794 1.00 87.81 197 GLY A O 1
ATOM 1559 N N . ARG A 1 198 ? -23.667 4.655 16.921 1.00 89.50 198 ARG A N 1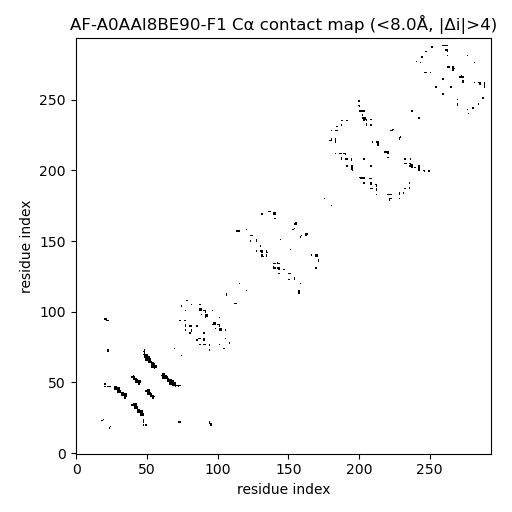
ATOM 1560 C CA . ARG A 1 198 ? -24.028 3.239 17.119 1.00 89.50 198 ARG A CA 1
ATOM 1561 C C . ARG A 1 198 ? -24.466 2.959 18.553 1.00 89.50 198 ARG A C 1
ATOM 1563 O O . ARG A 1 198 ? -23.876 3.481 19.502 1.00 89.50 198 ARG A O 1
ATOM 1570 N N . LEU A 1 199 ? -25.464 2.082 18.680 1.00 86.88 199 LEU A N 1
ATOM 1571 C CA . LEU A 1 199 ? -25.976 1.560 19.944 1.00 86.88 199 LEU A CA 1
ATOM 1572 C C . LEU A 1 199 ? -25.919 0.017 19.952 1.00 86.88 199 LEU A C 1
ATOM 1574 O O . LEU A 1 199 ? -26.326 -0.592 18.960 1.00 86.88 199 LEU A O 1
ATOM 1578 N N . PRO A 1 200 ? -25.470 -0.624 21.051 1.00 85.19 200 PRO A N 1
ATOM 1579 C CA . PRO A 1 200 ? -24.840 -0.018 22.229 1.00 85.19 200 PRO A CA 1
ATOM 1580 C C . PRO A 1 200 ? -23.587 0.807 21.878 1.00 85.19 200 PRO A C 1
ATOM 1582 O O . PRO A 1 200 ? -22.992 0.576 20.823 1.00 85.19 200 PRO A O 1
ATOM 1585 N N . PRO A 1 201 ? -23.190 1.777 22.725 1.00 87.50 201 PRO A N 1
ATOM 1586 C CA . PRO A 1 201 ? -22.017 2.612 22.494 1.00 87.50 201 PRO A CA 1
ATOM 1587 C C . PRO A 1 201 ? -20.784 1.818 22.043 1.00 87.50 201 PRO A C 1
ATOM 1589 O O . PRO A 1 201 ? -20.289 0.952 22.763 1.00 87.50 201 PRO A O 1
ATOM 1592 N N . GLU A 1 202 ? -20.242 2.154 20.870 1.00 89.81 202 GLU A N 1
ATOM 1593 C CA . GLU A 1 202 ? -18.946 1.655 20.400 1.00 89.81 202 GLU A CA 1
ATOM 1594 C C . GLU A 1 202 ? -17.844 2.690 20.650 1.00 89.81 202 GLU A C 1
ATOM 1596 O O . GLU A 1 202 ? -18.046 3.886 20.424 1.00 89.81 202 GLU A O 1
ATOM 1601 N N . GLN A 1 203 ? -16.657 2.244 21.077 1.00 91.00 203 GLN A N 1
ATOM 1602 C CA . GLN A 1 203 ? -15.522 3.149 21.262 1.00 91.00 203 GLN A CA 1
ATOM 1603 C C . GLN A 1 203 ? -15.000 3.643 19.910 1.00 91.00 203 GLN A C 1
ATOM 1605 O O . GLN A 1 203 ? -14.587 2.848 19.055 1.00 91.00 203 GLN A O 1
ATOM 1610 N N . VAL A 1 204 ? -14.881 4.963 19.756 1.00 94.06 204 VAL A N 1
ATOM 1611 C CA . VAL A 1 204 ? -14.283 5.559 18.553 1.00 94.06 204 VAL A CA 1
ATOM 1612 C C . VAL A 1 204 ? -12.759 5.394 18.581 1.00 94.06 204 VAL A C 1
ATOM 1614 O O . VAL A 1 204 ? -12.011 6.262 19.027 1.00 94.06 204 VAL A O 1
ATOM 1617 N N . THR A 1 205 ? -12.260 4.256 18.100 1.00 93.62 205 THR A N 1
ATOM 1618 C CA . THR A 1 205 ? -10.814 3.993 18.008 1.00 93.62 205 THR A CA 1
ATOM 1619 C C . THR A 1 205 ? -10.242 4.402 16.650 1.00 93.62 205 THR A C 1
ATOM 1621 O O . THR A 1 205 ? -10.924 4.339 15.629 1.00 93.62 205 THR A O 1
ATOM 1624 N N . ARG A 1 206 ? -8.935 4.706 16.588 1.00 92.75 206 ARG A N 1
ATOM 1625 C CA . ARG A 1 206 ? -8.232 4.940 15.306 1.00 92.75 206 ARG A CA 1
ATOM 1626 C C . ARG A 1 206 ? -8.420 3.787 14.314 1.00 92.75 206 ARG A C 1
ATOM 1628 O O . ARG A 1 206 ? -8.532 4.018 13.115 1.00 92.75 206 ARG A O 1
ATOM 1635 N N . LYS A 1 207 ? -8.453 2.543 14.809 1.00 91.25 207 LYS A N 1
ATOM 1636 C CA . LYS A 1 207 ? -8.658 1.347 13.981 1.00 91.25 207 LYS A CA 1
ATOM 1637 C C . LYS A 1 207 ? -10.065 1.325 13.382 1.00 91.25 207 LYS A C 1
ATOM 1639 O O . LYS A 1 207 ? -10.190 1.074 12.188 1.00 91.25 207 LYS A O 1
ATOM 1644 N N . ALA A 1 208 ? -11.088 1.610 14.189 1.00 92.00 208 ALA A N 1
ATOM 1645 C CA . ALA A 1 208 ? -12.473 1.674 13.730 1.00 92.00 208 ALA A CA 1
ATOM 1646 C C . ALA A 1 208 ? -12.671 2.806 12.710 1.00 92.00 208 ALA A C 1
ATOM 1648 O O . ALA A 1 208 ? -13.208 2.562 11.634 1.00 92.00 208 ALA A O 1
ATOM 1649 N N . LEU A 1 209 ? -12.127 3.998 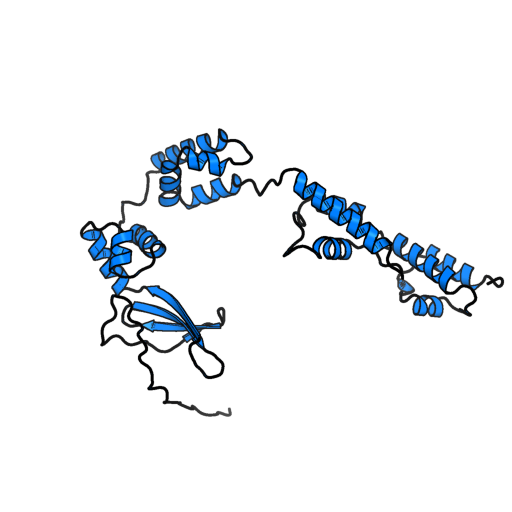12.987 1.00 93.38 209 LEU A N 1
ATOM 1650 C CA . LEU A 1 209 ? -12.160 5.142 12.068 1.00 93.38 209 LEU A CA 1
ATOM 1651 C C . LEU A 1 209 ? -11.569 4.795 10.697 1.00 93.38 209 LEU A C 1
ATOM 1653 O O . LEU A 1 209 ? -12.207 5.019 9.674 1.00 93.38 209 LEU A O 1
ATOM 1657 N N . VAL A 1 210 ? -10.373 4.195 10.662 1.00 91.62 210 VAL A N 1
ATOM 1658 C CA . VAL A 1 210 ? -9.730 3.793 9.400 1.00 91.62 210 VAL A CA 1
ATOM 1659 C C . VAL A 1 210 ? -10.512 2.689 8.689 1.00 91.62 210 VAL A C 1
ATOM 1661 O O . VAL A 1 210 ? -10.561 2.688 7.462 1.00 91.62 210 VAL A O 1
ATOM 1664 N N . ALA A 1 211 ? -11.100 1.744 9.427 1.00 91.38 211 ALA A N 1
ATOM 1665 C CA . ALA A 1 211 ? -11.897 0.673 8.838 1.00 91.38 211 ALA A CA 1
ATOM 1666 C C . ALA A 1 211 ? -13.156 1.222 8.151 1.00 91.38 211 ALA A C 1
ATOM 1668 O O . ALA A 1 211 ? -13.396 0.895 6.991 1.00 91.38 211 ALA A O 1
ATOM 1669 N N . VAL A 1 212 ? -13.900 2.101 8.831 1.00 90.12 212 VAL A N 1
ATOM 1670 C CA . VAL A 1 212 ? -15.123 2.720 8.299 1.00 90.12 212 VAL A CA 1
ATOM 1671 C C . VAL A 1 212 ? -14.800 3.670 7.146 1.00 90.12 212 VAL A C 1
ATOM 1673 O O . VAL A 1 212 ? -15.356 3.516 6.065 1.00 90.12 212 VAL A O 1
ATOM 1676 N N . ALA A 1 213 ? -13.822 4.569 7.304 1.00 89.69 213 ALA A N 1
ATOM 1677 C CA . ALA A 1 213 ? -13.434 5.518 6.252 1.00 89.69 213 ALA A CA 1
ATOM 1678 C C . ALA A 1 213 ? -12.894 4.842 4.975 1.00 89.69 213 ALA A C 1
ATOM 1680 O O . ALA A 1 213 ? -12.856 5.452 3.906 1.00 89.69 213 ALA A O 1
ATOM 1681 N N . ARG A 1 214 ? -12.446 3.584 5.081 1.00 89.00 214 ARG A N 1
ATOM 1682 C CA . ARG A 1 214 ? -11.956 2.773 3.962 1.00 89.00 214 ARG A CA 1
ATOM 1683 C C . ARG A 1 214 ? -13.054 1.949 3.282 1.00 89.00 214 ARG A C 1
ATOM 1685 O O . ARG A 1 214 ? -12.790 1.468 2.188 1.00 89.00 214 ARG A O 1
ATOM 1692 N N . ALA A 1 215 ? -14.222 1.745 3.890 1.00 85.44 215 ALA A N 1
ATOM 1693 C CA . ALA A 1 215 ? -15.185 0.722 3.461 1.00 85.44 215 ALA A CA 1
ATOM 1694 C C . ALA A 1 215 ? -15.553 0.785 1.962 1.00 85.44 215 ALA A C 1
ATOM 1696 O O . ALA A 1 215 ? -15.713 -0.251 1.326 1.00 85.44 215 ALA A O 1
ATOM 1697 N N . GLU A 1 216 ? -15.582 1.984 1.380 1.00 75.62 216 GLU A N 1
ATOM 1698 C CA . GLU A 1 216 ? -15.925 2.237 -0.029 1.00 75.62 216 GLU A CA 1
ATOM 1699 C C . GLU A 1 216 ? -14.712 2.292 -0.978 1.00 75.62 216 GLU A C 1
ATOM 1701 O O . GLU A 1 216 ? -14.843 2.601 -2.161 1.00 75.62 216 GLU A O 1
ATOM 1706 N N . LEU A 1 217 ? -13.500 2.048 -0.475 1.00 78.00 217 LEU A N 1
ATOM 1707 C CA . LEU A 1 217 ? -12.259 2.206 -1.227 1.00 78.00 217 LEU A CA 1
ATOM 1708 C C . LEU A 1 217 ? -11.642 0.855 -1.594 1.00 78.00 217 LEU A C 1
ATOM 1710 O O . LEU A 1 217 ? -11.369 0.001 -0.745 1.00 78.00 217 LEU A O 1
ATOM 1714 N N . SER A 1 218 ? -11.271 0.708 -2.867 1.00 65.88 218 SER A N 1
ATOM 1715 C CA . SER A 1 218 ? -10.438 -0.401 -3.332 1.00 65.88 218 SER A CA 1
ATOM 1716 C C . SER A 1 218 ? -8.989 -0.210 -2.858 1.00 65.88 218 SER A C 1
ATOM 1718 O O . SER A 1 218 ? -8.162 0.415 -3.526 1.00 65.88 218 SER A O 1
ATOM 1720 N N . GLY A 1 219 ? -8.666 -0.732 -1.675 1.00 70.31 219 GLY A N 1
ATOM 1721 C CA . GLY A 1 219 ? -7.317 -0.672 -1.099 1.00 70.31 219 GLY A CA 1
ATOM 1722 C C . GLY A 1 219 ? -7.216 0.250 0.114 1.00 70.31 219 GLY A C 1
ATOM 1723 O O . GLY A 1 219 ? -8.210 0.516 0.774 1.00 70.31 219 GLY A O 1
ATOM 1724 N N . ARG A 1 220 ? -5.998 0.661 0.492 1.00 76.94 220 ARG A N 1
ATOM 1725 C CA . ARG A 1 220 ? -5.753 1.412 1.741 1.00 76.94 220 ARG A CA 1
ATOM 1726 C C . ARG A 1 220 ? -6.320 2.832 1.676 1.00 76.94 220 ARG A C 1
ATOM 1728 O O . ARG A 1 220 ? -6.278 3.455 0.618 1.00 76.94 220 ARG A O 1
ATOM 1735 N N . LEU A 1 221 ? -6.718 3.364 2.836 1.00 78.56 221 LEU A N 1
ATOM 1736 C CA . LEU A 1 221 ? -7.058 4.779 2.985 1.00 78.56 221 LEU A CA 1
ATOM 1737 C C . LEU A 1 221 ? -5.880 5.648 2.488 1.00 78.56 221 LEU A C 1
ATOM 1739 O O . LEU A 1 221 ? -4.746 5.462 2.957 1.00 78.56 221 LEU A O 1
ATOM 1743 N N . PRO A 1 222 ? -6.105 6.558 1.525 1.00 76.56 222 PRO A N 1
ATOM 1744 C CA . PRO A 1 222 ? -5.093 7.489 1.055 1.00 76.56 222 PRO A CA 1
ATOM 1745 C C . PRO A 1 222 ? -4.414 8.240 2.199 1.00 76.56 222 PRO A C 1
ATOM 1747 O O . PRO A 1 222 ? -5.063 8.675 3.139 1.00 76.56 222 PRO A O 1
ATOM 1750 N N . GLY A 1 223 ? -3.089 8.386 2.136 1.00 74.00 223 GLY A N 1
ATOM 1751 C CA . GLY A 1 223 ? -2.368 9.179 3.134 1.00 74.00 223 GLY A CA 1
ATOM 1752 C C . GLY A 1 223 ? -2.401 8.605 4.555 1.00 74.00 223 GLY A C 1
ATOM 1753 O O . GLY A 1 223 ? -2.041 9.312 5.481 1.00 74.00 223 GLY A O 1
ATOM 1754 N N . CYS A 1 224 ? -2.756 7.332 4.771 1.00 70.94 224 CYS A N 1
ATOM 1755 C CA . CYS A 1 224 ? -2.831 6.748 6.121 1.00 70.94 224 CYS A CA 1
ATOM 1756 C C . CYS A 1 224 ? -1.519 6.814 6.933 1.00 70.94 224 CYS A C 1
ATOM 1758 O O . CYS A 1 224 ? -1.533 6.714 8.160 1.00 70.94 224 CYS A O 1
ATOM 1760 N N . HIS A 1 225 ? -0.377 6.977 6.261 1.00 75.81 225 HIS A N 1
ATOM 1761 C CA . HIS A 1 225 ? 0.925 7.161 6.903 1.00 75.81 225 HIS A CA 1
ATOM 1762 C C . HIS A 1 225 ? 1.347 8.633 7.047 1.00 75.81 225 HIS A C 1
ATOM 1764 O O . HIS A 1 225 ? 2.350 8.887 7.720 1.00 75.81 225 HIS A O 1
ATOM 1770 N N . ASP A 1 226 ? 0.586 9.566 6.469 1.00 81.25 226 ASP A N 1
ATOM 1771 C CA . ASP A 1 226 ? 0.809 11.010 6.525 1.00 81.25 226 ASP A CA 1
ATOM 1772 C C . ASP A 1 226 ? 0.681 11.538 7.963 1.00 81.25 226 ASP A C 1
ATOM 1774 O O . ASP A 1 226 ? -0.164 11.088 8.745 1.00 81.25 226 ASP A O 1
ATOM 1778 N N . VAL A 1 227 ? 1.548 12.483 8.330 1.00 82.25 227 VAL A N 1
ATOM 1779 C CA . VAL A 1 227 ? 1.602 13.057 9.681 1.00 82.25 227 VAL A CA 1
ATOM 1780 C C . VAL A 1 227 ? 0.333 13.850 9.998 1.00 82.25 227 VAL A C 1
ATOM 1782 O O . VAL A 1 227 ? -0.169 13.752 11.118 1.00 82.25 227 VAL A O 1
ATOM 1785 N N . ALA A 1 228 ? -0.223 14.581 9.028 1.00 85.81 228 ALA A N 1
ATOM 1786 C CA . ALA A 1 228 ? -1.445 15.356 9.213 1.00 85.81 228 ALA A CA 1
ATOM 1787 C C . ALA A 1 228 ? -2.655 14.435 9.436 1.00 85.81 228 ALA A C 1
ATOM 1789 O O . ALA A 1 228 ? -3.428 14.652 10.365 1.00 85.81 228 ALA A O 1
ATOM 1790 N N . VAL A 1 229 ? -2.756 13.339 8.674 1.00 85.88 229 VAL A N 1
ATOM 1791 C CA . VAL A 1 229 ? -3.800 12.311 8.859 1.00 85.88 229 VAL A CA 1
ATOM 1792 C C . VAL A 1 229 ? -3.672 11.616 10.209 1.00 85.88 229 VAL A C 1
ATOM 1794 O O . VAL A 1 229 ? -4.669 11.431 10.900 1.00 85.88 229 VAL A O 1
ATOM 1797 N N . LYS A 1 230 ? -2.455 11.273 10.645 1.00 87.62 230 LYS A N 1
ATOM 1798 C CA . LYS A 1 230 ? -2.233 10.702 11.985 1.00 87.62 230 LYS A CA 1
ATOM 1799 C C . LYS A 1 230 ? -2.620 11.668 13.104 1.00 87.62 230 LYS A C 1
ATOM 1801 O O . LYS A 1 230 ? -3.168 11.231 14.118 1.00 87.62 230 LYS A O 1
ATOM 1806 N N . ARG A 1 231 ? -2.339 12.964 12.934 1.00 90.94 231 ARG A N 1
ATOM 1807 C CA . ARG A 1 231 ? -2.734 14.003 13.890 1.00 90.94 231 ARG A CA 1
ATOM 1808 C C . ARG A 1 231 ? -4.258 14.128 13.950 1.00 90.94 231 ARG A C 1
ATOM 1810 O O . ARG A 1 231 ? -4.798 14.039 15.045 1.00 90.94 231 ARG A O 1
ATOM 1817 N N . HIS A 1 232 ? -4.937 14.195 12.805 1.00 92.75 232 HIS A N 1
ATOM 1818 C CA . HIS A 1 232 ? -6.406 14.238 12.733 1.00 92.75 232 HIS A CA 1
ATOM 1819 C C . HIS A 1 232 ? -7.066 12.979 13.317 1.00 92.75 232 HIS A C 1
ATOM 1821 O O . HIS A 1 232 ? -7.951 13.045 14.157 1.00 92.75 232 HIS A O 1
ATOM 1827 N N . LEU A 1 233 ? -6.549 11.788 13.008 1.00 91.94 233 LEU A N 1
ATOM 1828 C CA . LEU A 1 233 ? -6.999 10.542 13.647 1.00 91.94 233 LEU A CA 1
ATOM 1829 C C . LEU A 1 233 ? -6.873 10.565 15.176 1.00 91.94 233 LEU A C 1
ATOM 1831 O O . LEU A 1 233 ? -7.584 9.839 15.864 1.00 91.94 233 LEU A O 1
ATOM 1835 N N . SER A 1 234 ? -5.928 11.335 15.714 1.00 91.44 234 SER A N 1
ATOM 1836 C CA . SER A 1 234 ? -5.731 11.456 17.158 1.00 91.44 234 SER A CA 1
ATOM 1837 C C . SER A 1 234 ? -6.749 12.384 17.803 1.00 91.44 234 SER A C 1
ATOM 1839 O O . SER A 1 234 ? -7.170 12.086 18.912 1.00 91.44 234 SER A O 1
ATOM 1841 N N . THR A 1 235 ? -7.159 13.456 17.120 1.00 94.12 235 THR A N 1
ATOM 1842 C CA . THR A 1 235 ? -8.207 14.365 17.609 1.00 94.12 235 THR A CA 1
ATOM 1843 C C . THR A 1 235 ? -9.589 13.713 17.553 1.00 94.12 235 THR A C 1
ATOM 1845 O O . THR A 1 235 ? -10.436 13.995 18.392 1.00 94.12 235 THR A O 1
ATOM 1848 N N . LEU A 1 236 ? -9.804 12.794 16.606 1.00 93.69 236 LEU A N 1
ATOM 1849 C CA . LEU A 1 236 ? -11.059 12.054 16.461 1.00 93.69 236 LEU A CA 1
ATOM 1850 C C . LEU A 1 236 ? -11.161 10.802 17.338 1.00 93.69 236 LEU A C 1
ATOM 1852 O O . LEU A 1 236 ? -12.264 10.284 17.508 1.00 93.69 236 LEU A O 1
ATOM 1856 N N . ALA A 1 237 ? -10.052 10.267 17.845 1.00 92.94 237 ALA A N 1
ATOM 1857 C CA . ALA A 1 237 ? -10.088 9.069 18.675 1.00 92.94 237 ALA A CA 1
ATOM 1858 C C . ALA A 1 237 ? -10.620 9.399 20.076 1.00 92.94 237 ALA A C 1
ATOM 1860 O O . ALA A 1 237 ? -10.151 10.319 20.739 1.00 92.94 237 ALA A O 1
ATOM 1861 N N . GLU A 1 238 ? -11.586 8.617 20.540 1.00 92.62 238 GLU A N 1
ATOM 1862 C CA . GLU A 1 238 ? -12.185 8.766 21.860 1.00 92.62 238 GLU A CA 1
ATOM 1863 C C . GLU A 1 238 ? -11.283 8.149 22.936 1.00 92.62 238 GLU A C 1
ATOM 1865 O O . GLU A 1 238 ? -10.866 6.983 22.857 1.00 92.62 238 GLU A O 1
ATOM 1870 N N . ALA A 1 239 ? -10.995 8.941 23.970 1.00 90.88 239 ALA A N 1
ATOM 1871 C CA . ALA A 1 239 ? -10.298 8.463 25.151 1.00 90.88 239 ALA A CA 1
ATOM 1872 C C . ALA A 1 239 ? -11.116 7.360 25.833 1.00 90.88 239 ALA A C 1
ATOM 1874 O O . ALA A 1 239 ? -12.337 7.431 25.946 1.00 90.88 239 ALA A O 1
ATOM 1875 N N . LYS A 1 240 ? -10.427 6.332 26.328 1.00 89.69 240 LYS A N 1
ATOM 1876 C CA . LYS A 1 240 ? -11.087 5.170 26.931 1.00 89.69 240 LYS A CA 1
ATOM 1877 C C . LYS A 1 240 ? -11.976 5.538 28.124 1.00 89.69 240 LYS A C 1
ATOM 1879 O O . LYS A 1 240 ? -13.015 4.915 28.292 1.00 89.69 240 LYS A O 1
ATOM 1884 N N . SER A 1 241 ? -11.575 6.508 28.946 1.00 90.69 241 SER A N 1
ATOM 1885 C CA . SER A 1 241 ? -12.383 6.978 30.079 1.00 90.69 241 SER A CA 1
ATOM 1886 C C . SER A 1 241 ? -13.728 7.532 29.615 1.00 90.69 241 SER A C 1
ATOM 1888 O O . SER A 1 241 ? -14.750 7.055 30.087 1.00 90.69 241 SER A O 1
ATOM 1890 N N . VAL A 1 242 ? -13.712 8.425 28.621 1.00 91.56 242 VAL A N 1
ATOM 1891 C CA . VAL A 1 242 ? -14.908 9.046 28.027 1.00 91.56 242 VAL A CA 1
ATOM 1892 C C . VAL A 1 242 ? -15.850 7.995 27.443 1.00 91.56 242 VAL A C 1
ATOM 1894 O O . VAL A 1 242 ? -17.047 8.014 27.713 1.00 91.56 242 VAL A O 1
ATOM 1897 N N . PHE A 1 243 ? -15.301 7.022 26.709 1.00 92.00 243 PHE A N 1
ATOM 1898 C CA . PHE A 1 243 ? -16.080 5.892 26.206 1.00 92.00 243 PHE A CA 1
ATOM 1899 C C . PHE A 1 243 ? -16.765 5.110 27.335 1.00 92.00 243 PHE A C 1
ATOM 1901 O O . PHE A 1 243 ? -17.946 4.787 27.235 1.00 92.00 243 PHE A O 1
ATOM 1908 N N . MET A 1 244 ? -16.023 4.801 28.403 1.00 90.69 244 MET A N 1
ATOM 1909 C CA . MET A 1 244 ? -16.569 4.071 29.546 1.00 90.69 244 MET A CA 1
ATOM 1910 C C . MET A 1 244 ? -17.669 4.868 30.253 1.00 90.69 244 MET A C 1
ATOM 1912 O O . MET A 1 244 ? -18.647 4.257 30.660 1.00 90.69 244 MET A O 1
ATOM 1916 N N . ASP A 1 245 ? -17.546 6.193 30.366 1.00 92.25 245 ASP A N 1
ATOM 1917 C CA . ASP A 1 245 ? -18.596 7.036 30.951 1.00 92.25 245 ASP A CA 1
ATOM 1918 C C . ASP A 1 245 ? -19.887 6.965 30.125 1.00 92.25 245 ASP A C 1
ATOM 1920 O O . ASP A 1 245 ? -20.931 6.622 30.672 1.00 92.25 245 ASP A O 1
ATOM 1924 N N . ARG A 1 246 ? -19.803 7.150 28.801 1.00 92.12 246 ARG A N 1
ATOM 1925 C CA . ARG A 1 246 ? -20.967 7.048 27.902 1.00 92.12 246 ARG A CA 1
ATOM 1926 C C . ARG A 1 246 ? -21.605 5.658 27.914 1.00 92.12 246 ARG A C 1
ATOM 1928 O O . ARG A 1 246 ? -22.822 5.528 27.831 1.00 92.12 246 ARG A O 1
ATOM 1935 N N . LEU A 1 247 ? -20.784 4.611 27.988 1.00 90.88 247 LEU A N 1
ATOM 1936 C CA . LEU A 1 247 ? -21.274 3.239 28.081 1.00 90.88 247 LEU A CA 1
ATOM 1937 C C . LEU A 1 247 ? -22.018 3.004 29.402 1.00 90.88 247 LEU A C 1
ATOM 1939 O O . LEU A 1 247 ? -23.049 2.342 29.399 1.00 90.88 247 LEU A O 1
ATOM 1943 N N . ILE A 1 248 ? -21.514 3.546 30.515 1.00 92.06 248 ILE A N 1
ATOM 1944 C CA . ILE A 1 248 ? -22.185 3.479 31.819 1.00 92.06 248 ILE A CA 1
ATOM 1945 C C . ILE A 1 248 ? -23.527 4.213 31.768 1.00 92.06 248 ILE A C 1
ATOM 1947 O O . ILE A 1 248 ? -24.522 3.630 32.183 1.00 92.06 248 ILE A O 1
ATOM 1951 N N . ASP A 1 249 ? -23.566 5.427 31.212 1.00 92.38 249 ASP A N 1
ATOM 1952 C CA . ASP A 1 249 ? -24.796 6.224 31.095 1.00 92.38 249 ASP A CA 1
ATOM 1953 C C . ASP A 1 249 ? -25.872 5.482 30.288 1.00 92.38 249 ASP A C 1
ATOM 1955 O O . ASP A 1 249 ? -27.002 5.328 30.749 1.00 92.38 249 ASP A O 1
ATOM 1959 N N . TYR A 1 250 ? -25.494 4.905 29.141 1.00 92.69 250 TYR A N 1
ATOM 1960 C CA . TYR A 1 250 ? -26.390 4.068 28.336 1.00 92.69 250 TYR A CA 1
ATOM 1961 C C . TYR A 1 250 ? -26.980 2.898 29.136 1.00 92.69 250 TYR A C 1
ATOM 1963 O O . TYR A 1 250 ? -28.165 2.591 29.015 1.00 92.69 250 TYR A O 1
ATOM 1971 N N . TRP A 1 251 ? -26.168 2.231 29.961 1.00 91.94 251 TRP A N 1
ATOM 1972 C CA . TRP A 1 251 ? -26.642 1.111 30.773 1.00 91.94 251 TRP A CA 1
ATOM 1973 C C . TRP A 1 251 ? -27.451 1.543 31.995 1.00 91.94 251 TRP A C 1
ATOM 1975 O O . TRP A 1 251 ? -28.325 0.785 32.401 1.00 91.94 251 TRP A O 1
ATOM 1985 N N . PHE A 1 252 ? -27.223 2.734 32.554 1.00 92.38 252 PHE A N 1
ATOM 1986 C CA . PHE A 1 252 ? -28.106 3.293 33.582 1.00 92.38 252 PHE A CA 1
ATOM 1987 C C . PHE A 1 252 ? -29.517 3.508 33.044 1.00 92.38 252 PHE A C 1
ATOM 1989 O O . PHE A 1 252 ? -30.472 3.092 33.690 1.00 92.38 252 PHE A O 1
ATOM 1996 N N . GLU A 1 253 ? -29.646 4.091 31.852 1.00 91.06 253 GLU A N 1
ATOM 1997 C CA . GLU A 1 253 ? -30.948 4.276 31.204 1.00 91.06 253 GLU A CA 1
ATOM 1998 C C . GLU A 1 253 ? -31.580 2.933 30.826 1.00 91.06 253 GLU A C 1
ATOM 2000 O O . GLU A 1 253 ? -32.758 2.693 31.080 1.00 91.06 253 GLU A O 1
ATOM 2005 N N . ARG A 1 254 ? -30.795 2.024 30.234 1.00 90.75 254 ARG A N 1
ATOM 2006 C CA . ARG A 1 254 ? -31.309 0.743 29.731 1.00 90.75 254 ARG A CA 1
ATOM 2007 C C . ARG A 1 254 ? -31.735 -0.224 30.835 1.00 90.75 254 ARG A C 1
ATOM 2009 O O . ARG A 1 254 ? -32.571 -1.082 30.568 1.00 90.75 254 ARG A O 1
ATOM 2016 N N . LEU A 1 255 ? -31.136 -0.116 32.020 1.00 88.50 255 LEU A N 1
ATOM 2017 C CA . LEU A 1 255 ? -31.419 -0.952 33.191 1.00 88.50 255 LEU A CA 1
ATOM 2018 C C . LEU A 1 255 ? -32.227 -0.200 34.260 1.00 88.50 255 LEU A C 1
ATOM 2020 O O . LEU A 1 255 ? -32.326 -0.681 35.388 1.00 88.50 255 LEU A O 1
ATOM 2024 N N . ALA A 1 256 ? -32.780 0.972 33.941 1.00 83.75 256 ALA A N 1
ATOM 2025 C CA . ALA A 1 256 ? -33.721 1.650 34.826 1.00 83.75 256 ALA A CA 1
ATOM 2026 C C . ALA A 1 256 ? -34.942 0.738 35.065 1.00 83.75 256 ALA A C 1
ATOM 2028 O O . ALA A 1 256 ? -35.519 0.222 34.107 1.00 83.75 256 ALA A O 1
ATOM 2029 N N . GLY A 1 257 ? -35.291 0.490 36.331 1.00 79.06 257 GLY A N 1
ATOM 2030 C CA . GLY A 1 257 ? -36.338 -0.458 36.733 1.00 79.06 257 GLY A CA 1
ATOM 2031 C C . GLY A 1 257 ? -35.938 -1.942 36.753 1.00 79.06 257 GLY A C 1
ATOM 2032 O O . GLY A 1 257 ? -36.718 -2.778 37.207 1.00 79.06 257 GLY A O 1
ATOM 2033 N N . GLU A 1 258 ? -34.732 -2.307 36.303 1.00 81.81 258 GLU A N 1
ATOM 2034 C CA . GLU A 1 258 ? -34.234 -3.685 36.392 1.00 81.81 258 GLU A CA 1
ATOM 2035 C C . GLU A 1 258 ? -33.554 -3.937 37.743 1.00 81.81 258 GLU A C 1
ATOM 2037 O O . GLU A 1 258 ? -32.758 -3.129 38.233 1.00 81.81 258 GLU A O 1
ATOM 2042 N N . ARG A 1 259 ? -33.790 -5.113 38.341 1.00 82.44 259 ARG A N 1
ATOM 2043 C CA . ARG A 1 259 ? -33.195 -5.469 39.639 1.00 82.44 259 ARG A CA 1
ATOM 2044 C C . ARG A 1 259 ? -31.724 -5.875 39.488 1.00 82.44 259 ARG A C 1
ATOM 2046 O O . ARG A 1 259 ? -31.372 -7.057 39.469 1.00 82.44 259 ARG A O 1
ATOM 2053 N N . VAL A 1 260 ? -30.847 -4.877 39.412 1.00 85.75 260 VAL A N 1
ATOM 2054 C CA . VAL A 1 260 ? -29.388 -5.048 39.416 1.00 85.75 260 VAL A CA 1
ATOM 2055 C C . VAL A 1 260 ? -28.857 -4.811 40.826 1.00 85.75 260 VAL A C 1
ATOM 2057 O O . VAL A 1 260 ? -28.918 -3.699 41.337 1.00 85.75 260 VAL A O 1
ATOM 2060 N N . VAL A 1 261 ? -28.309 -5.852 41.458 1.00 85.69 261 VAL A N 1
ATOM 2061 C CA . VAL A 1 261 ? -27.947 -5.822 42.892 1.00 85.69 261 VAL A CA 1
ATOM 2062 C C . VAL A 1 261 ? -26.448 -5.685 43.150 1.00 85.69 261 VAL A C 1
ATOM 2064 O O . VAL A 1 261 ? -26.013 -5.587 44.293 1.00 85.69 261 VAL A O 1
ATOM 2067 N N . SER A 1 262 ? -25.611 -5.725 42.108 1.00 89.56 262 SER A N 1
ATOM 2068 C CA . SER A 1 262 ? -24.163 -5.625 42.293 1.00 89.56 262 SER A CA 1
ATOM 2069 C C . SER A 1 262 ? -23.422 -5.043 41.096 1.00 89.56 262 SER A C 1
ATOM 2071 O O . SER A 1 262 ? -23.808 -5.203 39.937 1.00 89.56 262 SER A O 1
ATOM 2073 N N . LEU A 1 263 ? -22.252 -4.463 41.379 1.00 89.50 263 LEU A N 1
ATOM 2074 C CA . LEU A 1 263 ? -21.314 -3.985 40.362 1.00 89.50 263 LEU A CA 1
ATOM 2075 C C . LEU A 1 263 ? -20.867 -5.108 39.408 1.00 89.50 263 LEU A C 1
ATOM 2077 O O . LEU A 1 263 ? -20.565 -4.855 38.241 1.00 89.50 263 LEU A O 1
ATOM 2081 N N . ALA A 1 264 ? -20.788 -6.349 39.901 1.00 89.88 264 ALA A N 1
ATOM 2082 C CA . ALA A 1 264 ? -20.431 -7.511 39.091 1.00 89.88 264 ALA A CA 1
ATOM 2083 C C . ALA A 1 264 ? -21.521 -7.833 38.065 1.00 89.88 264 ALA A C 1
ATOM 2085 O O . ALA A 1 264 ? -21.198 -8.010 36.892 1.00 89.88 264 ALA A O 1
ATOM 2086 N N . GLN A 1 265 ? -22.783 -7.832 38.496 1.00 89.44 265 GLN A N 1
ATOM 2087 C CA . GLN A 1 265 ? -23.934 -8.039 37.623 1.00 89.44 265 GLN A CA 1
ATOM 2088 C C . GLN A 1 265 ? -24.053 -6.911 36.589 1.00 89.44 265 GLN A C 1
ATOM 2090 O O . GLN A 1 265 ? -24.154 -7.198 35.401 1.00 89.44 265 GLN A O 1
ATOM 2095 N N . PHE A 1 266 ? -23.920 -5.647 37.009 1.00 91.12 266 PHE A N 1
ATOM 2096 C CA . PHE A 1 266 ? -23.927 -4.495 36.096 1.00 91.12 266 PHE A CA 1
ATOM 2097 C C . PHE A 1 266 ? -22.838 -4.604 35.019 1.00 91.12 266 PHE A C 1
ATOM 2099 O O . PHE A 1 266 ? -23.093 -4.430 33.833 1.00 91.12 266 PHE A O 1
ATOM 2106 N N . SER A 1 267 ? -21.615 -4.962 35.421 1.00 90.00 267 SER A N 1
ATOM 2107 C CA . SER A 1 267 ? -20.491 -5.125 34.489 1.00 90.00 267 SER A CA 1
ATOM 2108 C C . SER A 1 267 ? -20.691 -6.291 33.514 1.00 90.00 267 SER A C 1
ATOM 2110 O O . SER A 1 267 ? -20.250 -6.211 32.368 1.00 90.00 267 SER A O 1
ATOM 2112 N N . ALA A 1 268 ? -21.338 -7.372 33.963 1.00 88.38 268 ALA A N 1
ATOM 2113 C CA . ALA A 1 268 ? -21.655 -8.524 33.125 1.00 88.38 268 ALA A CA 1
ATOM 2114 C C . ALA A 1 268 ? -22.709 -8.172 32.066 1.00 88.38 268 ALA A C 1
ATOM 2116 O O . ALA A 1 268 ? -22.481 -8.440 30.889 1.00 88.38 268 ALA A O 1
ATOM 2117 N N . LEU A 1 269 ? -23.798 -7.506 32.468 1.00 86.25 269 LEU A N 1
ATOM 2118 C CA . LEU A 1 269 ? -24.830 -7.002 31.554 1.00 86.25 269 LEU A CA 1
ATOM 2119 C C . LEU A 1 269 ? -24.249 -5.992 30.561 1.00 86.25 269 LEU A C 1
ATOM 2121 O O . LEU A 1 269 ? -24.525 -6.059 29.367 1.00 86.25 269 LEU A O 1
ATOM 2125 N N . GLY A 1 270 ? -23.371 -5.112 31.046 1.00 83.56 270 GLY A N 1
ATOM 2126 C CA . GLY A 1 270 ? -22.727 -4.097 30.226 1.00 83.56 270 GLY A CA 1
ATOM 2127 C C . GLY A 1 270 ? -21.611 -4.597 29.307 1.00 83.56 270 GLY A C 1
ATOM 2128 O O . GLY A 1 270 ? -21.104 -3.831 28.486 1.00 83.56 270 GLY A O 1
ATOM 2129 N N . GLY A 1 271 ? -21.195 -5.860 29.440 1.00 85.50 271 GLY A N 1
ATOM 2130 C CA . GLY A 1 271 ? -20.141 -6.452 28.618 1.00 85.50 271 GLY A CA 1
ATOM 2131 C C . GLY A 1 271 ? -18.745 -5.854 28.847 1.00 85.50 271 GLY A C 1
ATOM 2132 O O . GLY A 1 271 ? -17.904 -5.890 27.947 1.00 85.50 271 GLY A O 1
ATOM 2133 N N . PHE A 1 272 ? -18.456 -5.302 30.032 1.00 84.88 272 PHE A N 1
ATOM 2134 C CA . PHE A 1 272 ? -17.150 -4.709 30.340 1.00 84.88 272 PHE A CA 1
ATOM 2135 C C . PHE A 1 272 ? -16.539 -5.219 31.648 1.00 84.88 272 PHE A C 1
ATOM 2137 O O . PHE A 1 272 ? -17.200 -5.646 32.585 1.00 84.88 272 PHE A O 1
ATOM 2144 N N . SER A 1 273 ? -15.208 -5.176 31.735 1.00 86.81 273 SER A N 1
ATOM 2145 C CA . SER A 1 273 ? -14.479 -5.679 32.905 1.00 86.81 273 SER A CA 1
ATOM 2146 C C . SER A 1 273 ? -14.384 -4.632 34.019 1.00 86.81 273 SER A C 1
ATOM 2148 O O . SER A 1 273 ? -13.765 -3.586 33.819 1.00 86.81 273 SER A O 1
ATOM 2150 N N . ARG A 1 274 ? -14.795 -4.993 35.243 1.00 85.25 274 ARG A N 1
ATOM 2151 C CA . ARG A 1 274 ? -14.636 -4.188 36.479 1.00 85.25 274 ARG A CA 1
ATOM 2152 C C . ARG A 1 274 ? -13.230 -3.628 36.693 1.00 85.25 274 ARG A C 1
ATOM 2154 O O . ARG A 1 274 ? -13.066 -2.475 37.077 1.00 85.25 274 ARG A O 1
ATOM 2161 N N . LYS A 1 275 ? -12.197 -4.425 36.390 1.00 86.06 275 LYS A N 1
ATOM 2162 C CA . LYS A 1 275 ? -10.783 -4.020 36.529 1.00 86.06 275 LYS A CA 1
ATOM 2163 C C . LYS A 1 275 ? -10.403 -2.818 35.652 1.00 86.06 275 LYS A C 1
ATOM 2165 O O . LYS A 1 275 ? -9.352 -2.227 35.855 1.00 86.06 275 LYS A O 1
ATOM 2170 N N . ARG A 1 276 ? -11.225 -2.482 34.651 1.00 82.44 276 ARG A N 1
ATOM 2171 C CA . ARG A 1 276 ? -10.975 -1.400 33.692 1.00 82.44 276 ARG A CA 1
ATOM 2172 C C . ARG A 1 276 ? -11.648 -0.080 34.081 1.00 82.44 276 ARG A C 1
ATOM 2174 O O . ARG A 1 276 ? -11.393 0.901 33.392 1.00 82.44 276 ARG A O 1
ATOM 2181 N N . LEU A 1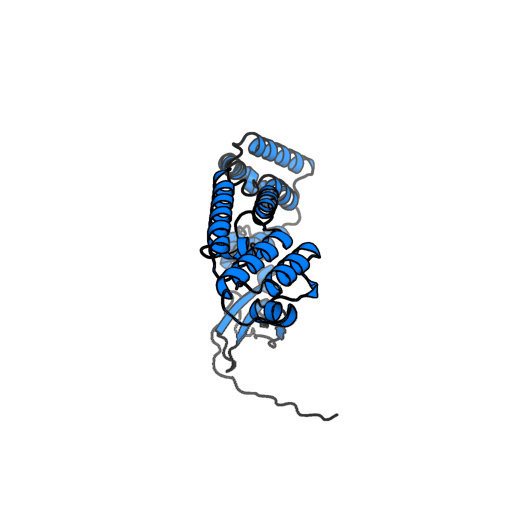 277 ? -12.466 -0.065 35.136 1.00 89.88 277 LEU A N 1
ATOM 2182 C CA . LEU A 1 277 ? -13.154 1.128 35.627 1.00 89.88 277 LEU A CA 1
ATOM 2183 C C . LEU A 1 277 ? -12.223 1.982 36.491 1.00 89.88 277 LEU A C 1
ATOM 2185 O O . LEU A 1 277 ? -11.555 1.460 37.395 1.00 89.88 277 LEU A O 1
ATOM 2189 N N . ALA A 1 278 ? -12.238 3.293 36.264 1.00 92.62 278 ALA A N 1
ATOM 2190 C CA . ALA A 1 278 ? -11.636 4.260 37.177 1.00 92.62 278 ALA A CA 1
ATOM 2191 C C . ALA A 1 278 ? -12.388 4.294 38.522 1.00 92.62 278 ALA A C 1
ATOM 2193 O O . ALA A 1 278 ? -13.536 3.858 38.610 1.00 92.62 278 ALA A O 1
ATOM 2194 N N . ALA A 1 279 ? -11.759 4.822 39.576 1.00 93.00 279 ALA A N 1
ATOM 2195 C CA . ALA A 1 279 ? -12.379 4.909 40.902 1.00 93.00 279 ALA A CA 1
ATOM 2196 C C . ALA A 1 279 ? -13.699 5.703 40.872 1.00 93.00 279 ALA A C 1
ATOM 2198 O O . ALA A 1 279 ? -14.713 5.210 41.358 1.00 93.00 279 ALA A O 1
ATOM 2199 N N . ALA A 1 280 ? -13.712 6.860 40.199 1.00 93.38 280 ALA A N 1
ATOM 2200 C CA . ALA A 1 280 ? -14.914 7.677 40.026 1.00 93.38 280 ALA A CA 1
ATOM 2201 C C . ALA A 1 280 ? -16.043 6.921 39.296 1.00 93.38 280 ALA A C 1
ATOM 2203 O O . ALA A 1 280 ? -17.189 6.962 39.722 1.00 93.38 280 ALA A O 1
ATOM 2204 N N . GLN A 1 281 ? -15.720 6.156 38.249 1.00 94.31 281 GLN A N 1
ATOM 2205 C CA . GLN A 1 281 ? -16.696 5.346 37.503 1.00 94.31 281 GLN A CA 1
ATOM 2206 C C . GLN A 1 281 ? -17.303 4.233 38.358 1.00 94.31 281 GLN A C 1
ATOM 2208 O O . GLN A 1 281 ? -18.500 3.976 38.287 1.00 94.31 281 GLN A O 1
ATOM 2213 N N . ARG A 1 282 ? -16.489 3.585 39.202 1.00 93.88 282 ARG A N 1
ATOM 2214 C CA . ARG A 1 282 ? -16.993 2.592 40.160 1.00 93.88 282 ARG A CA 1
ATOM 2215 C C . ARG A 1 282 ? -17.924 3.237 41.176 1.00 93.88 282 ARG A C 1
ATOM 2217 O O . ARG A 1 282 ? -18.990 2.689 41.415 1.00 93.88 282 ARG A O 1
ATOM 2224 N N . ALA A 1 283 ? -17.534 4.383 41.732 1.00 93.12 283 ALA A N 1
ATOM 2225 C CA . ALA A 1 283 ? -18.358 5.117 42.685 1.00 93.12 283 ALA A CA 1
ATOM 2226 C C . ALA A 1 283 ? -19.702 5.526 42.068 1.00 93.12 283 ALA A C 1
ATOM 2228 O O . ALA A 1 283 ? -20.731 5.306 42.688 1.00 93.12 283 ALA A O 1
ATOM 2229 N N . ARG A 1 284 ? -19.718 6.010 40.816 1.00 94.38 284 ARG A N 1
ATOM 2230 C CA . ARG A 1 284 ? -20.960 6.324 40.086 1.00 94.38 284 ARG A CA 1
ATOM 2231 C C . ARG A 1 284 ? -21.896 5.120 39.992 1.00 94.38 284 ARG A C 1
ATOM 2233 O O . ARG A 1 284 ? -23.071 5.251 40.302 1.00 94.38 284 ARG A O 1
ATOM 2240 N N . ILE A 1 285 ? -21.379 3.953 39.599 1.00 93.12 285 ILE A N 1
ATOM 2241 C CA . ILE A 1 285 ? -22.197 2.735 39.488 1.00 93.12 285 ILE A CA 1
ATOM 2242 C C . ILE A 1 285 ? -22.672 2.266 40.863 1.00 93.12 285 ILE A C 1
ATOM 2244 O O . ILE A 1 285 ? -23.816 1.864 40.986 1.00 93.12 285 ILE A O 1
ATOM 2248 N N . VAL A 1 286 ? -21.823 2.304 41.893 1.00 92.75 286 VAL A N 1
ATOM 2249 C CA . VAL A 1 286 ? -22.216 1.910 43.257 1.00 92.75 286 VAL A CA 1
ATOM 2250 C C . VAL A 1 286 ? -23.292 2.842 43.806 1.00 92.75 286 VAL A C 1
ATOM 2252 O O . VAL A 1 286 ? -24.281 2.354 44.332 1.00 92.75 286 VAL A O 1
ATOM 2255 N N . ASN A 1 287 ? -23.136 4.155 43.630 1.00 92.12 287 ASN A N 1
ATOM 2256 C CA . ASN A 1 287 ? -24.138 5.134 44.041 1.00 92.12 287 ASN A CA 1
ATOM 2257 C C . ASN A 1 287 ? -25.453 4.922 43.301 1.00 92.12 287 ASN A C 1
ATOM 2259 O O . ASN A 1 287 ? -26.492 4.926 43.946 1.00 92.12 287 ASN A O 1
ATOM 2263 N N . TRP A 1 288 ? -25.391 4.684 41.982 1.00 92.31 288 TRP A N 1
ATOM 2264 C CA . TRP A 1 288 ? -26.566 4.285 41.218 1.00 92.31 288 TRP A CA 1
ATOM 2265 C C . TRP A 1 288 ? -27.169 3.046 41.864 1.00 92.31 288 TRP A C 1
ATOM 2267 O O . TRP A 1 288 ? -28.270 3.165 42.342 1.00 92.31 288 TRP A O 1
ATOM 2277 N N . LEU A 1 289 ? -26.434 1.938 42.036 1.00 90.50 289 LEU A N 1
ATOM 2278 C CA . LEU A 1 289 ? -26.908 0.672 42.629 1.00 90.50 289 LEU A CA 1
ATOM 2279 C C . LEU A 1 289 ? -27.515 0.753 44.039 1.00 90.50 289 LEU A C 1
ATOM 2281 O O . LEU A 1 289 ? -28.296 -0.140 44.366 1.00 90.50 289 LEU A O 1
ATOM 2285 N N . SER A 1 290 ? -27.198 1.775 44.829 1.00 85.88 290 SER A N 1
ATOM 2286 C CA . SER A 1 290 ? -27.758 1.991 46.170 1.00 85.88 290 SER A CA 1
ATOM 2287 C C . SER A 1 290 ? -28.973 2.922 46.197 1.00 85.88 290 SER A C 1
ATOM 2289 O O . SER A 1 290 ? -29.547 3.130 47.260 1.00 85.88 290 SER A O 1
ATOM 2291 N N . ASP A 1 291 ? -29.338 3.528 45.068 1.00 81.56 291 ASP A N 1
ATOM 2292 C CA . ASP A 1 291 ? -30.494 4.415 44.988 1.00 81.56 291 ASP A CA 1
ATOM 2293 C C . ASP A 1 291 ? -31.782 3.580 44.944 1.00 81.56 291 ASP A C 1
ATOM 2295 O O . ASP A 1 291 ? -32.087 2.958 43.925 1.00 81.56 291 ASP A O 1
ATOM 2299 N N . ASP A 1 292 ? -32.502 3.518 46.062 1.00 60.97 292 ASP A N 1
ATOM 2300 C CA . ASP A 1 292 ? -33.736 2.736 46.235 1.00 60.97 292 ASP A CA 1
ATOM 2301 C C . ASP A 1 292 ? -34.959 3.343 45.516 1.00 60.97 292 ASP A C 1
ATOM 2303 O O . ASP A 1 292 ? -36.055 2.793 45.592 1.00 60.97 292 ASP A O 1
ATOM 2307 N N . SER A 1 293 ? -34.794 4.467 44.805 1.00 60.53 293 SER A N 1
ATOM 2308 C CA . SER A 1 293 ? -35.866 5.135 44.049 1.00 60.53 293 SER A CA 1
ATOM 2309 C C . SER A 1 293 ? -35.995 4.697 42.576 1.00 60.53 293 SER A C 1
ATOM 2311 O O . SER A 1 293 ? -36.739 5.320 41.816 1.00 60.53 293 SER A O 1
ATOM 2313 N N . ARG A 1 294 ? -35.267 3.647 42.168 1.00 59.72 294 ARG A N 1
ATOM 2314 C CA . ARG A 1 294 ? -35.156 3.152 40.780 1.00 59.72 294 ARG A CA 1
ATOM 2315 C C . ARG A 1 294 ? -36.175 2.096 40.374 1.00 59.72 294 ARG A C 1
ATOM 2317 O O . ARG A 1 294 ? -36.626 1.324 41.246 1.00 59.72 294 ARG A O 1
#

Sequence (294 aa):
MPDHASRGRRGADGRREALTGKLHRDADNFGELRFQEGSGRYVTDCTCGVSVSVRVDCDGNVFDRKTVGYGRRYKTAFRALVSRGMNAPAAGREIGIKKGVAWSWKQEVLPGASQLSGSCRASLRAKWRACVESAPVERRLKTAYEMERGLYRRLHTYDRTWFLSFNSRHRSSRRRGGAPLMETFARLDDARKLIAGRLPPEQVTRKALVAVARAELSGRLPGCHDVAVKRHLSTLAEAKSVFMDRLIDYWFERLAGERVVSLAQFSALGGFSRKRLAAAQRARIVNWLSDDSR

Foldseek 3Di:
DDDDDDDDDDDDPDDPPDPDQVQDDPPKDKDDWDADPVVRWTWIAIPSQWIKIFHADPVRHTDDIDTDTGGDNLLVQLLVCVVVVHDQQRSCVVRVHDSVVSLVSVCVNDPPPAADPPVRLVVLVVLLVVQLVPADLQCSVVSSCVVCVPSLVCCCRRVVVCSVVVVVVSPVPPPVDCVLVVLLLVLLVVQLVVQCPDPPRDFQALVSSQCRSCVPPDDGRPCCVPPVSVVSSVVSGDDPQRSLVSLLVVLLVVCVVPLDQDPVSSCVVSVHDPVSDDPVRRVVVVVSNPPPPD

Mean predicted aligned error: 19.73 Å

Radius of gyration: 34.09 Å; Cα contacts (8 Å, |Δi|>4): 272; chains: 1; bounding box: 70×72×85 Å

Secondary structure (DSSP, 8-state):
---------------------TT--TT--B---EEETTTTEEEEEBTTSEEEEEEE-TTS-EEEEEEEEE-HHHHHHHHHHHHTT--HHHHHHHTT--HHHHHHHHHHH-TTSS---HHHHHHHHHHHHHHHHSS-TTTHHHHHHHH-HHHHHHHHHHSHHHHHHHHHHHS------HHHHHHHHHHHHHHHHHHHT-TTT----HHHHHHHHHTTSSSSPTTTT-HHHHHHHHHHSPPHHHHHHHHHHHHHHHTTTS----HHHHHHHTT--GGG--HHHHHHHHHHHT-TT-